Protein AF-A0A954Z2P0-F1 (afdb_monomer)

Solvent-accessible surface area (backbone atoms only — not comparable to full-atom values): 11355 Å² total; per-residue (Å²): 110,72,70,64,52,53,52,51,49,53,55,48,35,52,51,52,50,50,36,52,77,69,54,76,41,63,56,55,51,74,56,54,70,55,46,12,61,76,69,75,45,56,48,67,62,44,49,50,35,53,50,54,38,29,76,70,57,51,28,47,78,42,89,98,76,46,41,28,40,50,85,52,72,78,70,90,77,73,79,54,96,75,66,74,64,48,36,30,36,30,36,35,45,82,96,36,76,67,43,56,50,49,52,51,52,54,45,51,56,32,47,78,72,55,30,45,70,46,80,28,57,47,92,42,76,86,48,61,44,45,47,80,30,54,48,76,82,58,53,78,64,38,64,31,38,38,34,46,26,51,45,90,88,31,74,53,30,52,59,37,68,66,32,53,52,52,29,58,76,68,67,34,50,53,36,26,30,56,7,43,49,78,86,53,99,62,51,60,50,52,76,66,61,67,65,52,51,65,76,75,110

Foldseek 3Di:
DVVVVVVLLVVLLVVVVVCLVVCVDAFFDDDLVVSCVVSVHDSVSSVVSLVVCVVVQQWDQDVPPHIGGHPNDPPPDPPPVDPPAAEAEEAAAPDDPVRVVVVVVVQVVSVVVSHGYHYFYAPDLQDAREPVSQDPVSVVRHQAYEYEASDQQDQEHHHDPHNVVSCVVVVHAYEYEQYDYDPDPHHYDHDPSVVVVVVVD

Radius of gyration: 20.34 Å; Cα contacts (8 Å, |Δi|>4): 284; chains: 1; bounding box: 43×58×43 Å

Secondary structure (DSSP, 8-state):
-HHHHHHHHHHHHHHHHHHHHTT-S-SBPPPHHHHHHHHT--HHHHHHHHHHHHHTTSEEEETTTEEEETT----S----TT-PPPEEEEEE-TT-HHHHHHHHHHHHHHHHTT-EEEEEE-S-TTSPB-GGGS-HHHHTTEEEEEEE-SSTT-SB--B-HHHHHHHHHHT--EEEESSB-SSS--EEE---HHHHHHTT-

Sequence (201 aa):
GILKELYKFQRLRERIRRSILAGEFGERLPGERALARRYHANAKTVNKALCDLAAEGLLVRHIGRGTFVAGARRDEGETSPGAKSQQFACITQSGSAAHERFDAELNAGARENGDQLAFHDRSSRQGVASLNDWPADARSDTQGLFITAPRALSETNEMDDELVLHACRRQTPIVSVGACATSAKLNAVAPDFVDGGFRLA

Mean predicted aligned error: 14.81 Å

Nearest PDB structures (foldseek):
  6az6-assembly1_A  TM=8.948E-01  e=1.196E-03  Streptococcus agalactiae
  3edp-assembly1_B  TM=8.989E-01  e=1.356E-03  Listeria innocua
  7wjg-assembly1_A-2  TM=8.655E-01  e=1.743E-03  Streptococcus mutans UA159
  4zs8-assembly1_A  TM=6.626E-01  e=4.375E-04  Streptomyces coelicolor A3(2)
  2huu-assembly1_B  TM=6.623E-01  e=1.149E-02  Aedes aegypti

Structure (mmCIF, N/CA/C/O backbone):
data_AF-A0A954Z2P0-F1
#
_entry.id   AF-A0A954Z2P0-F1
#
loop_
_atom_site.group_PDB
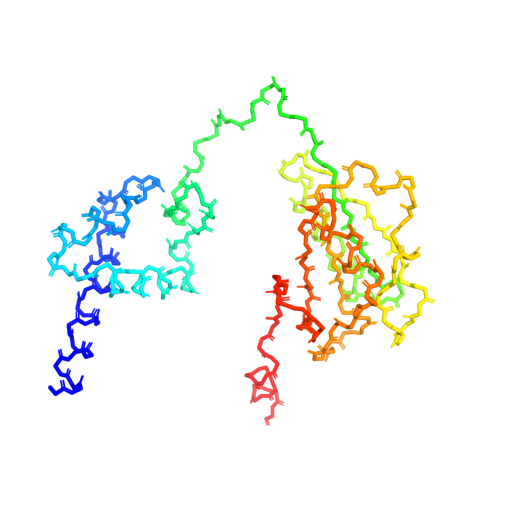_atom_site.id
_atom_site.type_symbol
_atom_site.label_atom_id
_atom_site.label_alt_id
_atom_site.label_comp_id
_atom_site.label_asym_id
_atom_site.label_entity_id
_atom_site.label_seq_id
_atom_site.pdbx_PDB_ins_code
_atom_site.Cartn_x
_atom_site.Cartn_y
_atom_site.Cartn_z
_atom_site.occupancy
_atom_site.B_iso_or_equiv
_atom_site.auth_seq_id
_atom_site.auth_comp_id
_atom_site.auth_asym_id
_atom_site.auth_atom_id
_atom_site.pdbx_PDB_model_num
ATOM 1 N N . GLY A 1 1 ? 4.511 -36.874 -0.536 1.00 49.00 1 GLY A N 1
ATOM 2 C CA . GLY A 1 1 ? 5.210 -36.443 -1.760 1.00 49.00 1 GLY A CA 1
ATOM 3 C C . GLY A 1 1 ? 4.749 -35.055 -2.148 1.00 49.00 1 GLY A C 1
ATOM 4 O O . GLY A 1 1 ? 3.552 -34.798 -2.074 1.00 49.00 1 GLY A O 1
ATOM 5 N N . ILE A 1 2 ? 5.684 -34.189 -2.539 1.00 46.06 2 ILE A N 1
ATOM 6 C CA . ILE A 1 2 ? 5.482 -32.757 -2.835 1.00 46.06 2 ILE A CA 1
ATOM 7 C C . ILE A 1 2 ? 4.325 -32.524 -3.829 1.00 46.06 2 ILE A C 1
ATOM 9 O O . ILE A 1 2 ? 3.463 -31.687 -3.579 1.00 46.06 2 ILE A O 1
ATOM 13 N N . LEU A 1 3 ? 4.208 -33.358 -4.869 1.00 41.12 3 LEU A N 1
ATOM 14 C CA . LEU A 1 3 ? 3.115 -33.309 -5.856 1.00 41.12 3 LEU A CA 1
ATOM 15 C C . LEU A 1 3 ? 1.714 -33.484 -5.241 1.00 41.12 3 LEU A C 1
ATOM 17 O O . LEU A 1 3 ? 0.764 -32.812 -5.638 1.00 41.12 3 LEU A O 1
ATOM 21 N N . LYS A 1 4 ? 1.578 -34.350 -4.228 1.00 49.03 4 LYS A N 1
ATOM 22 C CA . LYS A 1 4 ? 0.297 -34.611 -3.550 1.00 49.03 4 LYS A CA 1
ATOM 23 C C . LYS A 1 4 ? -0.138 -33.422 -2.688 1.00 49.03 4 LYS A C 1
ATOM 25 O O . LYS A 1 4 ? -1.332 -33.176 -2.556 1.00 49.03 4 LYS A O 1
ATOM 30 N N . GLU A 1 5 ? 0.815 -32.687 -2.117 1.00 57.59 5 GLU A N 1
ATOM 31 C CA . GLU A 1 5 ? 0.541 -31.486 -1.317 1.00 57.59 5 GLU A CA 1
ATOM 32 C C . GLU A 1 5 ? 0.238 -30.262 -2.196 1.00 57.59 5 GLU A C 1
ATOM 34 O O . GLU A 1 5 ? -0.720 -29.542 -1.909 1.00 57.59 5 GLU A O 1
ATOM 39 N N . LEU A 1 6 ? 0.942 -30.084 -3.322 1.00 60.69 6 LEU A N 1
ATOM 40 C CA . LEU A 1 6 ? 0.591 -29.067 -4.325 1.00 60.69 6 LEU A CA 1
ATOM 41 C C . LEU A 1 6 ? -0.826 -29.275 -4.877 1.00 60.69 6 LEU A C 1
ATOM 43 O O . LEU A 1 6 ? -1.600 -28.321 -4.952 1.00 60.69 6 LEU A O 1
ATOM 47 N N . TYR A 1 7 ? -1.202 -30.519 -5.189 1.00 70.88 7 TYR A N 1
ATOM 48 C CA . TYR A 1 7 ? -2.537 -30.829 -5.707 1.00 70.88 7 TYR A CA 1
ATOM 49 C C . TYR A 1 7 ? -3.654 -30.501 -4.702 1.00 70.88 7 TYR A C 1
ATOM 51 O O . TYR A 1 7 ? -4.685 -29.937 -5.069 1.00 70.88 7 TYR A O 1
ATOM 59 N N . LYS A 1 8 ? -3.451 -30.800 -3.410 1.00 73.88 8 LYS A N 1
ATOM 60 C CA . LYS A 1 8 ? -4.422 -30.470 -2.351 1.00 73.88 8 LYS A CA 1
ATOM 61 C C . LYS A 1 8 ? -4.573 -28.967 -2.149 1.00 73.88 8 LYS A C 1
ATOM 63 O O . LYS A 1 8 ? -5.696 -28.496 -1.985 1.00 73.88 8 LYS A O 1
ATOM 68 N N . PHE A 1 9 ? -3.462 -28.232 -2.160 1.00 79.50 9 PHE A N 1
ATOM 69 C CA . PHE A 1 9 ? -3.471 -26.778 -2.042 1.00 79.50 9 PHE A CA 1
ATOM 70 C C . PHE A 1 9 ? -4.238 -26.130 -3.197 1.00 79.50 9 PHE A C 1
ATOM 72 O O . PHE A 1 9 ? -5.178 -25.377 -2.949 1.00 79.50 9 PHE A O 1
ATOM 79 N N . GLN A 1 10 ? -3.898 -26.479 -4.441 1.00 78.75 10 GLN A N 1
ATOM 80 C CA . GLN A 1 10 ? -4.557 -25.910 -5.618 1.00 78.75 10 GLN A CA 1
ATOM 81 C C . GLN A 1 10 ? -6.053 -26.2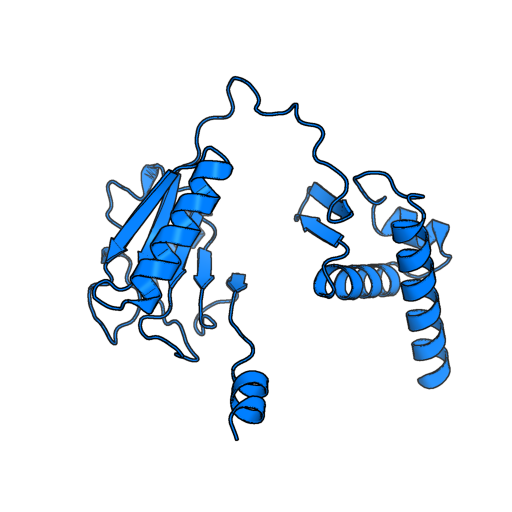29 -5.631 1.00 78.75 10 GLN A C 1
ATOM 83 O O . GLN A 1 10 ? -6.889 -25.356 -5.851 1.00 78.75 10 GLN A O 1
ATOM 88 N N . ARG A 1 11 ? -6.420 -27.467 -5.278 1.00 81.69 11 ARG A N 1
ATOM 89 C CA . ARG A 1 11 ? -7.825 -27.874 -5.185 1.00 81.69 11 ARG A CA 1
ATOM 90 C C . ARG A 1 11 ? -8.582 -27.139 -4.075 1.00 81.69 11 ARG A C 1
ATOM 92 O O . ARG A 1 11 ? -9.763 -26.850 -4.249 1.00 81.69 11 ARG A O 1
ATOM 99 N N . LEU A 1 12 ? -7.942 -26.842 -2.942 1.00 91.31 12 LEU A N 1
ATOM 100 C CA . LEU A 1 12 ? -8.536 -26.026 -1.879 1.00 91.31 12 LEU A CA 1
ATOM 101 C C . LEU A 1 12 ? -8.760 -24.589 -2.350 1.00 91.31 12 LEU A C 1
ATOM 103 O O . LEU A 1 12 ? -9.869 -24.076 -2.220 1.00 91.31 12 LEU A O 1
ATOM 107 N N . ARG A 1 13 ? -7.718 -23.961 -2.901 1.00 92.69 13 ARG A N 1
ATOM 108 C CA . ARG A 1 13 ? -7.762 -22.582 -3.388 1.00 92.69 13 ARG A CA 1
ATOM 109 C C . ARG A 1 13 ? -8.867 -22.401 -4.426 1.00 92.69 13 ARG A C 1
ATOM 111 O O . ARG A 1 13 ? -9.679 -21.493 -4.289 1.00 92.69 13 ARG A O 1
ATOM 118 N N . GLU A 1 14 ? -8.977 -23.328 -5.373 1.00 89.25 14 GLU A N 1
ATOM 119 C CA . GLU A 1 14 ? -10.006 -23.283 -6.413 1.00 89.25 14 GLU A CA 1
ATOM 120 C C . GLU A 1 14 ? -11.428 -23.500 -5.871 1.00 89.25 14 GLU A C 1
ATOM 122 O O . GLU A 1 14 ? -12.399 -22.939 -6.373 1.00 89.25 14 GLU A O 1
ATOM 127 N N . ARG A 1 15 ? -11.589 -24.299 -4.809 1.00 93.25 15 ARG A N 1
ATOM 128 C CA . ARG A 1 15 ? -12.890 -24.436 -4.133 1.00 93.25 15 ARG A CA 1
ATOM 129 C C . ARG A 1 15 ? -13.300 -23.138 -3.444 1.00 93.25 15 ARG A C 1
ATOM 131 O O . ARG A 1 15 ? -14.460 -22.752 -3.556 1.00 93.25 15 ARG A O 1
ATOM 138 N N . ILE A 1 16 ? -12.367 -22.474 -2.761 1.00 93.88 16 ILE A N 1
ATOM 139 C CA . ILE A 1 16 ? -12.618 -21.179 -2.114 1.00 93.88 16 ILE A CA 1
ATOM 140 C C . ILE A 1 16 ? -12.944 -20.124 -3.178 1.00 93.88 16 ILE A C 1
ATOM 142 O O . ILE A 1 16 ? -13.957 -19.445 -3.047 1.00 93.88 16 ILE A O 1
ATOM 146 N N . ARG A 1 17 ? -12.161 -20.055 -4.264 1.00 92.69 17 ARG A N 1
ATOM 147 C CA . ARG A 1 17 ? -12.402 -19.159 -5.407 1.00 92.69 17 ARG A CA 1
ATOM 148 C C . ARG A 1 17 ? -13.814 -19.319 -5.965 1.00 92.69 17 ARG A C 1
ATOM 150 O O . ARG A 1 17 ? -14.544 -18.341 -6.052 1.00 92.69 17 ARG A O 1
ATOM 157 N N . ARG A 1 18 ? -14.229 -20.551 -6.279 1.00 91.06 18 ARG A N 1
ATOM 158 C CA . ARG A 1 18 ? -15.587 -20.821 -6.779 1.00 91.06 18 ARG A CA 1
ATOM 159 C C . ARG A 1 18 ? -16.678 -20.423 -5.794 1.00 91.06 18 ARG A C 1
ATOM 161 O O . ARG A 1 18 ? -17.680 -19.875 -6.223 1.00 91.06 18 ARG A O 1
ATOM 168 N N . SER A 1 19 ? -16.470 -20.648 -4.496 1.00 91.50 19 SER A N 1
ATOM 169 C CA . SER A 1 19 ? -17.442 -20.250 -3.466 1.00 91.50 19 SER A CA 1
ATOM 170 C C . SER A 1 19 ? -17.583 -18.720 -3.387 1.00 91.50 19 SER A C 1
ATOM 172 O O . SER A 1 19 ? -18.689 -18.217 -3.228 1.00 91.50 19 SER A O 1
ATOM 174 N N . ILE A 1 20 ? -16.479 -17.975 -3.549 1.00 91.50 20 ILE A N 1
ATOM 175 C CA . ILE A 1 20 ? -16.490 -16.504 -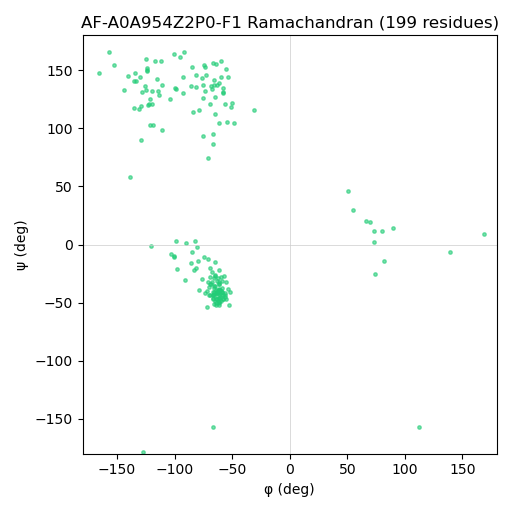3.639 1.00 91.50 20 ILE A CA 1
ATOM 176 C C . ILE A 1 20 ? -17.258 -16.051 -4.885 1.00 91.50 20 ILE A C 1
ATOM 178 O O . ILE A 1 20 ? -18.182 -15.254 -4.773 1.00 91.50 20 ILE A O 1
ATOM 182 N N . LEU A 1 21 ? -16.916 -16.590 -6.059 1.00 86.12 21 LEU A N 1
ATOM 183 C CA . LEU A 1 21 ? -17.541 -16.206 -7.332 1.00 86.12 21 LEU A CA 1
ATOM 184 C C . LEU A 1 21 ? -19.027 -16.585 -7.414 1.00 86.12 21 LEU A C 1
ATOM 186 O O . LEU A 1 21 ? -19.791 -15.912 -8.095 1.00 86.12 21 LEU A O 1
ATOM 190 N N . ALA A 1 22 ? -19.438 -17.644 -6.718 1.00 87.38 22 ALA A N 1
ATOM 191 C CA . ALA A 1 22 ? -20.834 -18.055 -6.606 1.00 87.38 22 ALA A CA 1
ATOM 192 C C . ALA A 1 22 ? -21.632 -17.242 -5.566 1.00 87.38 22 ALA A C 1
ATOM 194 O O . ALA A 1 22 ? -22.818 -17.502 -5.385 1.00 87.38 22 ALA A O 1
ATOM 195 N N . GLY A 1 23 ? -21.002 -16.295 -4.858 1.00 87.81 23 GLY A N 1
ATOM 196 C CA . GLY A 1 23 ? -21.658 -15.500 -3.817 1.00 87.81 23 GLY A CA 1
ATOM 197 C C . GLY A 1 23 ? -22.019 -16.294 -2.557 1.00 87.81 23 GLY A C 1
ATOM 198 O O . GLY A 1 23 ? -22.857 -15.861 -1.774 1.00 87.81 23 GLY A O 1
ATOM 199 N N . GLU A 1 24 ? -21.404 -17.463 -2.328 1.00 89.38 24 GLU A N 1
ATOM 200 C CA . GLU A 1 24 ? -21.656 -18.269 -1.119 1.00 89.38 24 GLU A CA 1
ATOM 201 C C . GLU A 1 24 ? -21.110 -17.611 0.153 1.00 89.38 24 GLU A C 1
ATOM 203 O O . GLU A 1 24 ? -21.477 -17.977 1.275 1.00 89.38 24 GLU A O 1
ATOM 208 N N . PHE A 1 25 ? -20.170 -16.687 -0.017 1.00 86.00 25 PHE A N 1
ATOM 209 C CA . PHE A 1 25 ? -19.749 -15.774 1.025 1.00 86.00 25 PHE A CA 1
ATOM 210 C C . PHE A 1 25 ? -20.465 -14.447 0.792 1.00 86.00 25 PHE A C 1
ATOM 212 O O . PHE A 1 25 ? -20.492 -13.958 -0.335 1.00 86.00 25 PHE A O 1
ATOM 219 N N . GLY A 1 26 ? -21.018 -13.863 1.858 1.00 84.31 26 GLY A N 1
ATOM 220 C CA . GLY A 1 26 ? -21.415 -12.456 1.829 1.00 84.31 26 GLY A CA 1
ATOM 221 C C . GLY A 1 26 ? -20.185 -11.549 1.718 1.00 84.31 26 GLY A C 1
ATOM 222 O O . GLY A 1 26 ? -19.098 -11.977 1.334 1.00 84.31 26 GLY A O 1
ATOM 223 N N . GLU A 1 27 ? -20.310 -10.299 2.148 1.00 85.94 27 GLU A N 1
ATOM 224 C CA . GLU A 1 27 ? -19.214 -9.322 2.057 1.00 85.94 27 GLU A CA 1
ATOM 225 C C . GLU A 1 27 ? -17.940 -9.746 2.803 1.00 85.94 27 GLU A C 1
ATOM 227 O O . GLU A 1 27 ? -16.825 -9.421 2.395 1.00 85.94 27 GLU A O 1
ATOM 232 N N . ARG A 1 28 ? -18.092 -10.501 3.896 1.00 90.50 28 ARG A N 1
ATOM 233 C CA . ARG A 1 28 ? -16.997 -10.934 4.765 1.00 90.50 28 ARG A CA 1
ATOM 234 C C . ARG A 1 28 ? -16.890 -12.453 4.817 1.00 90.50 28 ARG A C 1
ATOM 236 O O . ARG A 1 28 ? -17.858 -13.160 5.096 1.00 90.50 28 ARG A O 1
ATOM 243 N N . LEU A 1 29 ? -15.672 -12.958 4.643 1.00 93.50 29 LEU A N 1
ATOM 244 C CA . LEU A 1 29 ? -15.365 -14.372 4.809 1.00 93.50 29 LEU A CA 1
ATOM 245 C C . LEU A 1 29 ? -15.369 -14.762 6.298 1.00 93.50 29 LEU A C 1
ATOM 247 O O . LEU A 1 29 ? -14.900 -14.000 7.154 1.00 93.50 29 LEU A O 1
ATOM 251 N N . PRO A 1 30 ? -15.802 -15.995 6.623 1.00 93.81 30 PRO A N 1
ATOM 252 C CA . PRO A 1 30 ? -15.565 -16.581 7.934 1.00 93.81 30 PRO A CA 1
ATOM 253 C C . PRO A 1 30 ? -14.070 -16.598 8.279 1.00 93.81 30 PRO A C 1
ATOM 255 O O . PRO A 1 30 ? -13.214 -16.729 7.406 1.00 93.81 30 PRO A O 1
ATOM 258 N N . GLY A 1 31 ? -13.738 -16.525 9.570 1.00 89.44 31 GLY A N 1
ATOM 259 C CA . GLY A 1 31 ? -12.344 -16.588 10.016 1.00 89.44 31 GLY A CA 1
ATOM 260 C C . GLY A 1 31 ? -11.638 -17.887 9.606 1.00 89.44 31 GLY A C 1
ATOM 261 O O . GLY A 1 31 ? -12.267 -18.929 9.411 1.00 89.44 31 GLY A O 1
ATOM 262 N N . GLU A 1 32 ? -10.305 -17.856 9.545 1.00 90.12 32 GLU A N 1
ATOM 263 C CA . GLU A 1 32 ? -9.475 -18.955 9.021 1.00 90.12 32 GLU A CA 1
ATOM 264 C C . GLU A 1 32 ? -9.758 -20.308 9.679 1.00 90.12 32 GLU A C 1
ATOM 266 O O . GLU A 1 32 ? -9.806 -21.332 9.004 1.00 90.12 32 GLU A O 1
ATOM 271 N N . ARG A 1 33 ? -10.016 -20.324 10.992 1.00 89.00 33 ARG A N 1
ATOM 272 C CA . ARG A 1 33 ? -10.382 -21.545 11.728 1.00 89.00 33 ARG A CA 1
ATOM 273 C C . ARG A 1 33 ? -11.732 -22.120 11.289 1.00 89.00 33 ARG A C 1
ATOM 275 O O . ARG A 1 33 ? -11.895 -23.336 11.278 1.00 89.00 33 ARG A O 1
ATOM 282 N N . ALA A 1 34 ? -12.698 -21.273 10.942 1.00 91.62 34 ALA A N 1
ATOM 283 C CA . ALA A 1 34 ? -14.001 -21.713 10.449 1.00 91.62 34 ALA A CA 1
ATOM 284 C C . ALA A 1 34 ? -13.897 -22.241 9.012 1.00 91.62 34 ALA A C 1
ATOM 286 O O . ALA A 1 34 ? -14.433 -23.305 8.711 1.00 91.62 34 ALA A O 1
ATOM 287 N N . LEU A 1 35 ? -13.131 -21.560 8.157 1.00 94.50 35 LEU A N 1
ATOM 288 C CA . LEU A 1 35 ? -12.834 -22.025 6.801 1.00 94.50 35 LEU A CA 1
ATOM 289 C C . LEU A 1 35 ? -12.046 -23.345 6.808 1.00 94.50 35 LEU A C 1
ATOM 291 O O . LEU A 1 35 ? -12.370 -24.255 6.051 1.00 94.50 35 LEU A O 1
ATOM 295 N N . ALA A 1 36 ? -11.075 -23.495 7.712 1.00 93.50 36 ALA A N 1
ATOM 296 C CA . ALA A 1 36 ? -10.333 -24.740 7.914 1.00 93.50 36 ALA A CA 1
ATOM 297 C C . ALA A 1 36 ? -11.266 -25.921 8.218 1.00 93.50 36 ALA A C 1
ATOM 299 O O . ALA A 1 36 ? -11.132 -26.984 7.611 1.00 93.50 36 ALA A O 1
ATOM 300 N N . ARG A 1 37 ? -12.267 -25.710 9.086 1.00 94.88 37 ARG A N 1
ATOM 301 C CA . ARG A 1 37 ? -13.312 -26.709 9.352 1.00 94.88 37 ARG A CA 1
ATOM 302 C C . ARG A 1 37 ? -14.178 -26.977 8.119 1.00 94.88 37 ARG A C 1
ATOM 304 O O . ARG A 1 37 ? -14.336 -28.138 7.761 1.00 94.88 37 ARG A O 1
ATOM 311 N N . ARG A 1 38 ? -14.681 -25.933 7.443 1.00 93.19 38 ARG A N 1
ATOM 312 C CA . ARG A 1 38 ? -15.562 -26.057 6.259 1.00 93.19 38 ARG A CA 1
ATOM 313 C C . ARG A 1 38 ? -14.910 -26.830 5.114 1.00 93.19 38 ARG A C 1
ATOM 315 O O . ARG A 1 38 ? -15.567 -27.623 4.449 1.00 93.19 38 ARG A O 1
ATOM 322 N N . TYR A 1 39 ? -13.625 -26.597 4.864 1.00 90.25 39 TYR A N 1
ATOM 323 C CA . TYR A 1 39 ? -12.921 -27.211 3.740 1.00 90.25 39 TYR A CA 1
ATOM 324 C C . TYR A 1 39 ? -12.087 -28.440 4.120 1.00 90.25 39 TYR A C 1
ATOM 326 O O . TYR A 1 39 ? -11.434 -29.004 3.240 1.00 90.25 39 TYR A O 1
ATOM 334 N N . HIS A 1 40 ? -12.132 -28.870 5.387 1.00 90.94 40 HIS A N 1
ATOM 335 C CA . HIS A 1 40 ? -11.325 -29.967 5.934 1.00 90.94 40 HIS A CA 1
ATOM 336 C C . HIS A 1 40 ? -9.830 -29.812 5.610 1.00 90.94 40 HIS A C 1
ATOM 338 O O . HIS A 1 40 ? -9.161 -30.742 5.159 1.00 90.94 40 HIS A O 1
ATOM 344 N N . ALA A 1 41 ? -9.314 -28.602 5.816 1.00 89.94 41 ALA A N 1
ATOM 345 C CA . ALA A 1 41 ? -7.929 -28.236 5.553 1.00 89.94 41 ALA A CA 1
ATOM 346 C C . ALA A 1 41 ? -7.284 -27.656 6.814 1.00 89.94 41 ALA A C 1
ATOM 348 O O . ALA A 1 41 ? -7.968 -27.185 7.720 1.00 89.94 41 ALA A O 1
ATOM 349 N N . ASN A 1 42 ? -5.953 -27.660 6.880 1.00 88.38 42 ASN A N 1
ATOM 350 C CA . ASN A 1 42 ? -5.271 -26.979 7.975 1.00 88.38 42 ASN A CA 1
ATOM 351 C C . ASN A 1 42 ? -5.343 -25.447 7.783 1.00 88.38 42 ASN A C 1
ATOM 353 O O . ASN A 1 42 ? -5.417 -24.943 6.658 1.00 88.38 42 ASN A O 1
ATOM 357 N N . ALA A 1 43 ? -5.297 -24.704 8.891 1.00 87.25 43 ALA A N 1
ATOM 358 C CA . ALA A 1 43 ? -5.421 -23.246 8.871 1.00 87.25 43 ALA A CA 1
ATOM 359 C C . ALA A 1 43 ? -4.309 -22.553 8.062 1.00 87.25 43 ALA A C 1
ATOM 361 O O . ALA A 1 43 ? -4.581 -21.549 7.416 1.00 87.25 43 ALA A O 1
ATOM 362 N N . LYS A 1 44 ? -3.086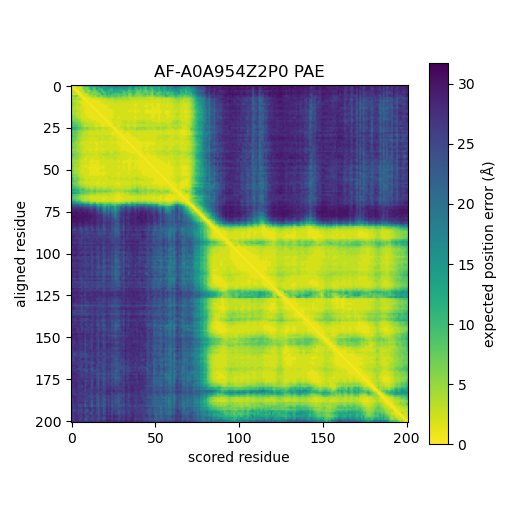 -23.106 8.021 1.00 86.56 44 LYS A N 1
ATOM 363 C CA . LYS A 1 44 ? -1.980 -22.549 7.220 1.00 86.56 44 LYS A CA 1
ATOM 364 C C . LYS A 1 44 ? -2.252 -22.642 5.716 1.00 86.56 44 LYS A C 1
ATOM 366 O O . LYS A 1 44 ? -1.975 -21.699 4.986 1.00 86.56 44 LYS A O 1
ATOM 371 N N . THR A 1 45 ? -2.810 -23.752 5.241 1.00 84.88 45 THR A N 1
ATOM 372 C CA . THR A 1 45 ? -3.153 -23.957 3.828 1.00 84.88 45 THR A CA 1
ATOM 373 C C . THR A 1 45 ? -4.329 -23.071 3.423 1.00 84.88 45 THR A C 1
ATOM 375 O O . THR A 1 45 ? -4.316 -22.524 2.323 1.00 84.88 45 THR A O 1
ATOM 378 N N . VAL A 1 46 ? -5.300 -22.866 4.321 1.00 93.06 46 VAL A N 1
ATOM 379 C CA . VAL A 1 46 ? -6.372 -21.876 4.126 1.00 93.06 46 VAL A CA 1
ATOM 380 C C . VAL A 1 46 ? -5.799 -20.464 4.068 1.00 93.06 46 VAL A C 1
ATOM 382 O O . VAL A 1 46 ? -6.075 -19.750 3.114 1.00 93.06 46 VAL A O 1
ATOM 385 N N . ASN A 1 47 ? -4.967 -20.072 5.036 1.00 91.88 47 ASN A N 1
ATOM 386 C CA . ASN A 1 47 ? -4.327 -18.759 5.059 1.00 91.88 47 ASN A CA 1
ATOM 387 C C . ASN A 1 47 ? -3.548 -18.496 3.763 1.00 91.88 47 ASN A C 1
ATOM 389 O O . ASN A 1 47 ? -3.761 -17.457 3.146 1.00 91.88 47 ASN A O 1
ATOM 393 N N . LYS A 1 48 ? -2.748 -19.469 3.302 1.00 87.75 48 LYS A N 1
ATOM 394 C CA . LYS A 1 48 ? -2.027 -19.386 2.028 1.00 87.75 48 LYS A CA 1
ATOM 395 C C . LYS A 1 48 ? -2.975 -19.180 0.845 1.00 87.75 48 LYS A C 1
ATOM 397 O O . LYS A 1 48 ? -2.746 -18.291 0.040 1.00 87.75 48 LYS A O 1
ATOM 402 N N . ALA A 1 49 ? -4.061 -19.951 0.760 1.00 90.88 49 ALA A N 1
ATOM 403 C CA . ALA A 1 49 ? -5.043 -19.796 -0.313 1.00 90.88 49 ALA A CA 1
ATOM 404 C C . ALA A 1 49 ? -5.722 -18.416 -0.285 1.00 90.88 49 ALA A C 1
ATOM 406 O O . ALA A 1 49 ? -5.941 -17.820 -1.332 1.00 90.88 49 ALA A O 1
ATOM 407 N N . LEU A 1 50 ? -6.026 -17.892 0.905 1.00 94.50 50 LEU 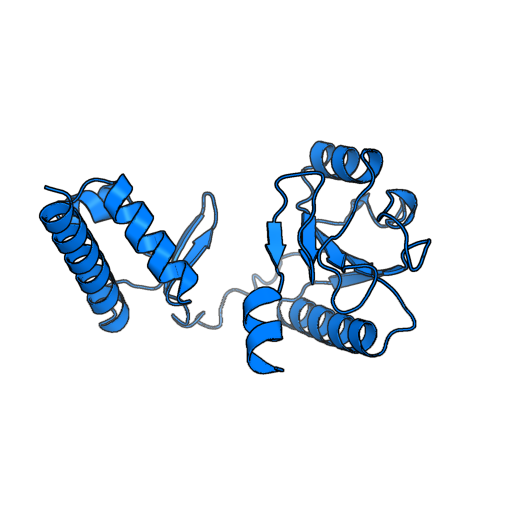A N 1
ATOM 408 C CA . LEU A 1 50 ? -6.587 -16.551 1.068 1.00 94.50 50 LEU A CA 1
ATOM 409 C C . LEU A 1 50 ? -5.580 -15.448 0.709 1.00 94.50 50 LEU A C 1
ATOM 411 O O . LEU A 1 50 ? -5.993 -14.408 0.214 1.00 94.50 50 LEU A O 1
ATOM 415 N N . CYS A 1 51 ? -4.283 -15.642 0.967 1.00 89.19 51 CYS A N 1
ATOM 416 C CA . CYS A 1 51 ? -3.235 -14.715 0.530 1.00 89.19 51 CYS A CA 1
ATOM 417 C C . CYS A 1 51 ? -3.103 -14.698 -0.997 1.00 89.19 51 CYS A C 1
ATOM 419 O O . CYS A 1 51 ? -3.106 -13.617 -1.573 1.00 89.19 51 CYS A O 1
ATOM 421 N N . ASP A 1 52 ? -3.075 -15.865 -1.648 1.00 89.81 52 ASP A N 1
ATOM 422 C CA . ASP A 1 52 ? -3.053 -15.960 -3.114 1.00 89.81 52 ASP A CA 1
ATOM 423 C C . ASP A 1 52 ? -4.273 -15.267 -3.740 1.00 89.81 52 ASP A C 1
ATOM 425 O O . ASP A 1 52 ? -4.139 -14.479 -4.667 1.00 89.81 52 ASP A O 1
ATOM 429 N N . LEU A 1 53 ? -5.475 -15.522 -3.214 1.00 89.56 53 LEU A N 1
ATOM 430 C CA . LEU A 1 53 ? -6.706 -14.913 -3.733 1.00 89.56 53 LEU A CA 1
ATOM 431 C C . LEU A 1 53 ? -6.786 -13.403 -3.455 1.00 89.56 53 LEU A C 1
ATOM 433 O O . LEU A 1 53 ? -7.410 -12.678 -4.225 1.00 89.56 53 LEU A O 1
ATOM 437 N N . ALA A 1 54 ? -6.154 -12.918 -2.383 1.00 90.00 54 ALA A N 1
ATOM 438 C CA . ALA A 1 54 ? -6.018 -11.485 -2.130 1.00 90.00 54 ALA A CA 1
ATOM 439 C C . ALA A 1 54 ? -5.023 -10.827 -3.096 1.00 90.00 54 ALA A C 1
ATOM 441 O O . ALA A 1 54 ? -5.299 -9.746 -3.604 1.00 90.00 54 ALA A O 1
ATOM 442 N N . ALA A 1 55 ? -3.907 -11.496 -3.403 1.00 82.06 55 ALA A N 1
ATOM 443 C CA . ALA A 1 55 ? -2.953 -11.030 -4.409 1.00 82.06 55 ALA A CA 1
ATOM 444 C C . ALA A 1 55 ? -3.580 -10.956 -5.816 1.00 82.06 55 ALA A C 1
ATOM 446 O O . ALA A 1 55 ? -3.209 -10.102 -6.611 1.00 82.06 55 ALA A O 1
ATOM 447 N N . GLU A 1 56 ? -4.574 -11.802 -6.100 1.00 82.88 56 GLU A N 1
ATOM 448 C CA . GLU A 1 56 ? -5.371 -11.766 -7.337 1.00 82.88 56 GLU A CA 1
ATOM 449 C C . GLU A 1 56 ? -6.516 -10.743 -7.316 1.00 82.88 56 GLU A C 1
ATOM 451 O O . GLU A 1 56 ? -7.309 -10.689 -8.255 1.00 82.88 56 GLU A O 1
ATOM 456 N N . GLY A 1 57 ? -6.647 -9.960 -6.243 1.00 86.81 57 GLY A N 1
ATOM 457 C CA . GLY A 1 57 ? -7.667 -8.922 -6.127 1.00 86.81 57 GLY A CA 1
ATOM 458 C C . GLY A 1 57 ? -9.088 -9.439 -5.896 1.00 86.81 57 GLY A C 1
ATOM 459 O O . GLY A 1 57 ? -10.023 -8.654 -5.969 1.00 86.81 57 GLY A O 1
ATOM 460 N N . LEU A 1 58 ? -9.284 -10.729 -5.590 1.00 88.62 58 LEU A N 1
ATOM 461 C CA . LEU A 1 58 ? -10.603 -11.282 -5.236 1.00 88.62 58 LEU A CA 1
ATOM 462 C C . LEU A 1 58 ? -10.979 -11.028 -3.775 1.00 88.62 58 LEU A C 1
ATOM 464 O O . LEU A 1 58 ? -12.152 -11.126 -3.411 1.00 88.62 58 LEU A O 1
ATOM 468 N N . LEU A 1 59 ? -9.989 -10.753 -2.925 1.00 93.81 59 LEU A N 1
ATOM 469 C CA . LEU A 1 59 ? -10.171 -10.548 -1.494 1.00 93.81 59 LEU A CA 1
ATOM 470 C C . LEU A 1 59 ? -9.398 -9.325 -1.001 1.00 93.81 59 LEU A C 1
ATOM 472 O O . LEU A 1 59 ? -8.279 -9.073 -1.434 1.00 93.81 59 LEU A O 1
ATOM 476 N N . VAL A 1 60 ? -9.947 -8.647 0.005 1.00 90.12 60 VAL A N 1
ATOM 477 C CA . VAL A 1 60 ? -9.266 -7.589 0.764 1.00 90.12 60 VAL A CA 1
ATOM 478 C C . VAL A 1 60 ? -9.066 -8.057 2.203 1.00 90.12 60 VAL A C 1
ATOM 480 O O . VAL A 1 60 ? -9.984 -8.582 2.836 1.00 90.12 60 VAL A O 1
ATOM 483 N N . ARG A 1 61 ? -7.851 -7.906 2.742 1.00 88.31 61 ARG A N 1
ATOM 484 C CA . ARG A 1 61 ? -7.505 -8.350 4.102 1.00 88.31 61 ARG A CA 1
ATOM 485 C C . ARG A 1 61 ? -7.192 -7.155 4.994 1.00 88.31 61 ARG A C 1
ATOM 487 O O . ARG A 1 61 ? -6.318 -6.360 4.679 1.00 88.31 61 ARG A O 1
ATOM 494 N N . HIS A 1 62 ? -7.842 -7.095 6.151 1.00 83.62 62 HIS A N 1
ATOM 495 C CA . HIS A 1 62 ? -7.589 -6.092 7.181 1.00 83.62 62 HIS A CA 1
ATOM 496 C C . HIS A 1 62 ? -7.195 -6.781 8.488 1.00 83.62 62 HIS A C 1
ATOM 498 O O . HIS A 1 62 ? -7.929 -7.628 9.011 1.00 83.62 62 HIS A O 1
ATOM 504 N N . ILE A 1 63 ? -6.039 -6.410 9.036 1.00 73.69 63 ILE A N 1
ATOM 505 C CA . ILE A 1 63 ? -5.560 -6.934 10.320 1.00 73.69 63 ILE A CA 1
ATOM 506 C C . ILE A 1 63 ? -6.604 -6.620 11.403 1.00 73.69 63 ILE A C 1
ATOM 508 O O . ILE A 1 63 ? -7.133 -5.514 11.469 1.00 73.69 63 ILE A O 1
ATOM 512 N N . GLY A 1 64 ? -6.976 -7.625 12.199 1.00 74.88 64 GLY A N 1
ATOM 513 C CA . GLY A 1 64 ? -7.997 -7.510 13.252 1.00 74.88 64 GLY A CA 1
ATOM 514 C C . GLY A 1 64 ? -9.452 -7.434 12.763 1.00 74.88 64 GLY A C 1
ATOM 515 O O . GLY A 1 64 ? -10.350 -7.864 13.483 1.00 74.88 64 GLY A O 1
ATOM 516 N N . ARG A 1 65 ? -9.707 -6.971 11.531 1.00 77.50 65 ARG A N 1
ATOM 517 C CA . ARG A 1 65 ? -11.069 -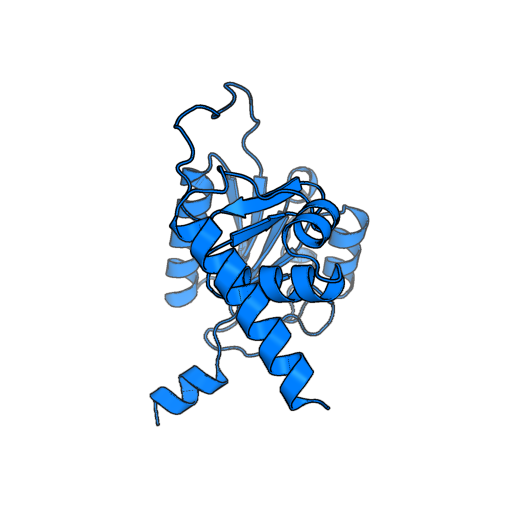6.808 10.981 1.00 77.50 65 ARG A CA 1
ATOM 518 C C . ARG A 1 65 ? -11.529 -7.963 10.092 1.00 77.50 65 ARG A C 1
ATOM 520 O O . ARG A 1 65 ? -12.730 -8.170 9.967 1.00 77.50 65 ARG A O 1
ATOM 527 N N . GLY A 1 66 ? -10.617 -8.757 9.531 1.00 87.50 66 GLY A N 1
ATOM 528 C CA . GLY A 1 66 ? -10.941 -9.977 8.780 1.00 87.50 66 GLY A CA 1
ATOM 529 C C . GLY A 1 66 ? -10.639 -9.899 7.282 1.00 87.50 66 GLY A C 1
ATOM 530 O O . GLY A 1 66 ? -9.773 -9.143 6.846 1.00 87.50 66 GLY A O 1
ATOM 531 N N . THR A 1 67 ? -11.318 -10.740 6.503 1.00 91.00 67 THR A N 1
ATOM 532 C CA . THR A 1 67 ? -11.118 -10.891 5.054 1.00 91.00 67 THR A CA 1
ATOM 533 C C . THR A 1 67 ? -12.445 -10.685 4.337 1.00 91.00 67 THR A C 1
ATOM 535 O O . THR A 1 67 ? -13.447 -11.260 4.755 1.00 91.00 67 THR A O 1
ATOM 538 N N . PHE A 1 68 ? -12.447 -9.878 3.283 1.00 92.25 68 PHE A N 1
ATOM 539 C CA . PHE A 1 68 ? -13.639 -9.393 2.587 1.00 92.25 68 PHE A CA 1
ATOM 540 C C . PHE A 1 68 ? -13.577 -9.743 1.102 1.00 92.25 68 PHE A C 1
ATOM 542 O O . PHE A 1 68 ? -12.479 -9.821 0.555 1.00 92.25 68 PHE A O 1
ATOM 549 N N . VAL A 1 69 ? -14.729 -9.964 0.465 1.00 92.38 69 VAL A N 1
ATOM 550 C CA . VAL A 1 69 ? -14.829 -10.188 -0.987 1.00 92.38 69 VAL A CA 1
ATOM 551 C C . VAL A 1 69 ? 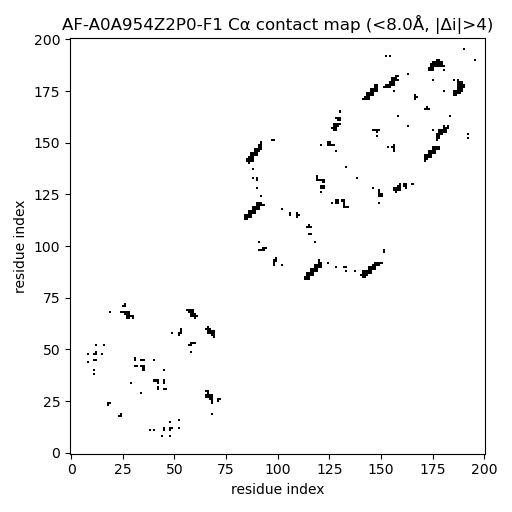-14.662 -8.854 -1.710 1.00 92.38 69 VAL A C 1
ATOM 553 O O . VAL A 1 69 ? -15.365 -7.891 -1.413 1.00 92.38 69 VAL A O 1
ATOM 556 N N . ALA A 1 70 ? -13.722 -8.783 -2.650 1.00 85.25 70 ALA A N 1
ATOM 557 C CA . ALA A 1 70 ? -13.512 -7.579 -3.442 1.00 85.25 70 ALA A CA 1
ATOM 558 C C . ALA A 1 70 ? -14.716 -7.324 -4.360 1.00 85.25 70 ALA A C 1
ATOM 560 O O . ALA A 1 70 ? -15.215 -8.242 -5.008 1.00 85.25 70 ALA A O 1
ATOM 561 N N . GLY A 1 71 ? -15.199 -6.082 -4.401 1.00 71.56 71 GLY A N 1
ATOM 562 C CA . GLY A 1 71 ? -16.343 -5.706 -5.235 1.00 71.56 71 GLY A CA 1
ATOM 563 C C . GLY A 1 71 ? -17.705 -6.196 -4.733 1.00 71.56 71 GLY A C 1
ATOM 564 O O . GLY A 1 71 ? -18.708 -5.899 -5.379 1.00 71.56 71 GLY A O 1
ATOM 565 N N . ALA A 1 72 ? -17.782 -6.884 -3.583 1.00 59.69 72 ALA A N 1
ATOM 566 C CA . ALA A 1 72 ? -19.042 -6.982 -2.857 1.00 59.69 72 ALA A CA 1
ATOM 567 C C . ALA A 1 72 ? -19.430 -5.549 -2.480 1.00 59.69 72 ALA A C 1
ATOM 569 O O . ALA A 1 72 ? -18.752 -4.908 -1.676 1.00 59.69 72 ALA A O 1
ATOM 570 N N . ARG A 1 73 ? -20.417 -5.031 -3.216 1.00 41.75 73 ARG A N 1
ATOM 571 C CA . ARG A 1 73 ? -21.004 -3.698 -3.114 1.00 41.75 73 ARG A CA 1
ATOM 572 C C . ARG A 1 73 ? -20.933 -3.224 -1.665 1.00 41.75 73 ARG A C 1
ATOM 574 O O . ARG A 1 73 ? -21.571 -3.815 -0.806 1.00 41.75 73 ARG A O 1
ATOM 581 N N . ARG A 1 74 ? -20.166 -2.153 -1.416 1.00 44.25 74 ARG A N 1
ATOM 582 C CA . ARG A 1 74 ? -20.529 -1.238 -0.335 1.00 44.25 74 ARG A CA 1
ATOM 583 C C . ARG A 1 74 ? -21.958 -0.852 -0.674 1.00 44.25 74 ARG A C 1
ATOM 585 O O . ARG A 1 74 ? -22.163 -0.152 -1.665 1.00 44.25 74 ARG A O 1
ATOM 592 N N . ASP A 1 75 ? -22.934 -1.387 0.048 1.00 36.66 75 ASP A N 1
ATOM 593 C CA . ASP A 1 75 ? -24.215 -0.712 0.078 1.00 36.66 75 ASP A CA 1
ATOM 594 C C . ASP A 1 75 ? -23.910 0.704 0.563 1.00 36.66 75 ASP A C 1
ATOM 596 O O . ASP A 1 75 ? -23.256 0.930 1.586 1.00 36.66 75 ASP A O 1
ATOM 600 N N . GLU A 1 76 ? -24.264 1.649 -0.292 1.00 46.59 76 GLU A N 1
ATOM 601 C CA . GLU A 1 76 ? -24.291 3.069 -0.021 1.00 46.59 76 GLU A CA 1
ATOM 602 C C . GLU A 1 76 ? -25.040 3.265 1.302 1.00 46.59 76 GLU A C 1
ATOM 604 O O . GLU A 1 76 ? -26.254 3.082 1.369 1.00 46.59 76 GLU A O 1
ATOM 609 N N . GLY A 1 77 ? -24.315 3.544 2.389 1.00 39.00 77 GLY A N 1
ATOM 610 C CA . GLY A 1 77 ? -24.967 3.607 3.694 1.00 39.00 77 GLY A CA 1
ATOM 611 C C . GLY A 1 77 ? -24.102 3.668 4.944 1.00 39.00 77 GLY A C 1
ATOM 612 O O . GLY A 1 77 ? -24.669 3.587 6.020 1.00 39.00 77 GLY A O 1
ATOM 613 N N . GLU A 1 78 ? -22.780 3.840 4.870 1.00 42.19 78 GLU A N 1
ATOM 614 C CA . GLU A 1 78 ? -22.003 4.295 6.036 1.00 42.19 78 GLU A CA 1
ATOM 615 C C . GLU A 1 78 ? -20.945 5.330 5.627 1.00 42.19 78 GLU A C 1
ATOM 617 O O . GLU A 1 78 ? -19.762 5.224 5.939 1.00 42.19 78 GLU A O 1
ATOM 622 N N . THR A 1 79 ? -21.386 6.434 5.024 1.00 41.47 79 THR A N 1
ATOM 623 C CA . THR A 1 79 ? -21.004 7.697 5.655 1.00 41.47 79 THR A CA 1
ATOM 624 C C . THR A 1 79 ? -21.737 7.702 6.988 1.00 41.47 79 THR A C 1
ATOM 626 O O . THR A 1 79 ? -22.915 8.032 7.054 1.00 41.47 79 THR A O 1
ATOM 629 N N . SER A 1 80 ? -21.078 7.272 8.071 1.00 37.94 80 SER A N 1
ATOM 630 C CA . SER A 1 80 ? -21.536 7.706 9.393 1.00 37.94 80 SER A CA 1
ATOM 631 C C . SER A 1 80 ? -21.653 9.228 9.299 1.00 37.94 80 SER A C 1
ATOM 633 O O . SER A 1 80 ? -20.625 9.866 9.039 1.00 37.94 80 SER A O 1
ATOM 635 N N . PRO A 1 81 ? -22.838 9.837 9.467 1.00 40.75 81 PRO A N 1
ATOM 636 C CA . PRO A 1 81 ? -22.939 11.278 9.611 1.00 40.75 81 PRO A CA 1
ATOM 637 C C . PRO A 1 81 ? -22.262 11.603 10.951 1.00 40.75 81 PRO A C 1
ATOM 639 O O . PRO A 1 81 ? -22.883 11.543 12.007 1.00 40.75 81 PRO A O 1
ATOM 642 N N . GLY A 1 82 ? -20.938 11.783 10.923 1.00 45.59 82 GLY A N 1
ATOM 643 C CA . GLY A 1 82 ? -20.090 11.876 12.113 1.00 45.59 82 GLY A CA 1
ATOM 644 C C . GLY A 1 82 ? -18.732 11.160 12.057 1.00 45.59 82 GLY A C 1
ATOM 645 O O . GLY A 1 82 ? -17.949 11.353 12.987 1.00 45.59 82 GLY A O 1
ATOM 646 N N . ALA A 1 83 ? -18.396 10.376 11.018 1.00 52.44 83 ALA A N 1
ATOM 647 C CA . ALA A 1 83 ? -17.007 9.935 10.843 1.00 52.44 83 ALA A CA 1
ATOM 648 C C . ALA A 1 83 ? -16.150 11.177 10.567 1.00 52.44 83 ALA A C 1
ATOM 650 O O . ALA A 1 83 ? -16.336 11.857 9.559 1.00 52.44 83 ALA A O 1
ATOM 651 N N . LYS A 1 84 ? -15.275 11.530 11.513 1.00 65.88 84 LYS A N 1
ATOM 652 C CA . LYS A 1 84 ? -14.372 12.670 11.352 1.00 65.88 84 LYS A CA 1
ATOM 653 C C . LYS A 1 84 ? -13.523 12.432 10.102 1.00 65.88 84 LYS A C 1
ATOM 655 O O . LYS A 1 84 ? -12.960 11.351 9.965 1.00 65.88 84 LYS A O 1
ATOM 660 N N . SER A 1 85 ? -13.460 13.436 9.226 1.00 81.31 85 SER A N 1
ATOM 661 C CA . SER A 1 85 ? -12.520 13.464 8.101 1.00 81.31 85 SER A CA 1
ATOM 662 C C . SER A 1 85 ? -11.123 13.169 8.639 1.00 81.31 85 SER A C 1
ATOM 664 O O . SER A 1 85 ? -10.666 13.861 9.557 1.00 81.31 85 SER A O 1
ATOM 666 N N . GLN A 1 86 ? -10.489 12.115 8.131 1.00 90.12 86 GLN A N 1
ATOM 667 C CA . GLN A 1 86 ? -9.154 11.745 8.572 1.00 90.12 86 GLN A CA 1
ATOM 668 C C . GLN A 1 86 ? -8.122 12.612 7.856 1.00 90.12 86 GLN A C 1
ATOM 670 O O . GLN A 1 86 ? -8.306 12.995 6.702 1.00 90.12 86 GLN A O 1
ATOM 675 N N . GLN A 1 87 ? -7.035 12.932 8.554 1.00 93.81 87 GLN A N 1
ATOM 676 C CA . GLN A 1 87 ? -5.921 13.694 7.998 1.00 93.81 87 GLN A CA 1
ATOM 677 C C . GLN A 1 87 ? -4.759 12.755 7.695 1.00 93.81 87 GLN A C 1
ATOM 679 O O . GLN A 1 87 ? -4.271 12.046 8.577 1.00 93.81 87 GLN A O 1
ATOM 684 N N . PHE A 1 88 ? -4.289 12.775 6.458 1.00 95.94 88 PHE A N 1
ATOM 685 C CA . PHE A 1 88 ? -3.102 12.071 5.997 1.00 95.94 88 PHE A CA 1
ATOM 686 C C . PHE A 1 88 ? -2.056 13.074 5.519 1.00 95.94 88 PHE A C 1
ATOM 688 O O . PHE A 1 88 ? -2.378 14.197 5.131 1.00 95.94 88 PHE A O 1
ATOM 695 N N . ALA A 1 89 ? -0.798 12.647 5.500 1.00 96.62 89 ALA A N 1
ATOM 696 C CA . ALA A 1 89 ? 0.294 13.421 4.926 1.00 96.62 89 ALA A CA 1
ATOM 697 C C . ALA A 1 89 ? 1.011 12.608 3.847 1.00 96.62 89 ALA A C 1
ATOM 699 O O . ALA A 1 89 ? 1.079 11.381 3.929 1.00 96.62 89 ALA A O 1
ATOM 700 N N . CYS A 1 90 ? 1.567 13.286 2.850 1.00 95.81 90 CYS A N 1
ATOM 701 C CA . CYS A 1 90 ? 2.411 12.699 1.822 1.00 95.81 90 CYS A CA 1
ATOM 702 C C . CYS A 1 90 ? 3.707 13.498 1.704 1.00 95.81 90 CYS A C 1
ATOM 704 O O . CYS A 1 90 ? 3.667 14.677 1.363 1.00 95.81 90 CYS A O 1
ATOM 706 N N . ILE A 1 91 ? 4.849 12.855 1.957 1.00 94.81 91 ILE A N 1
ATOM 707 C CA . ILE A 1 91 ? 6.156 13.402 1.582 1.00 94.81 91 ILE A CA 1
ATOM 708 C C . ILE A 1 91 ? 6.402 13.024 0.123 1.00 94.81 91 ILE A C 1
ATOM 710 O O . ILE A 1 91 ? 6.542 11.840 -0.200 1.00 94.81 91 ILE A O 1
ATOM 714 N N . THR A 1 92 ? 6.447 14.028 -0.744 1.00 93.19 92 THR A N 1
ATOM 715 C CA . THR A 1 92 ? 6.561 13.883 -2.201 1.00 93.19 92 THR A CA 1
ATOM 716 C C . THR A 1 92 ? 7.721 14.711 -2.756 1.00 93.19 92 THR A C 1
ATOM 718 O O . THR A 1 92 ? 8.470 15.348 -2.012 1.00 93.19 92 THR A O 1
ATOM 721 N N . GLN A 1 93 ? 7.901 14.682 -4.074 1.00 88.69 93 GLN A N 1
ATOM 722 C CA . GLN A 1 93 ? 8.879 15.488 -4.788 1.00 88.69 93 GLN A CA 1
ATOM 723 C C . GLN A 1 93 ? 8.199 16.373 -5.839 1.00 88.69 93 GLN A C 1
ATOM 725 O O . GLN A 1 93 ? 7.915 15.920 -6.951 1.00 88.69 93 GLN A O 1
ATOM 730 N N . SER A 1 94 ? 8.048 17.668 -5.546 1.00 82.56 94 SER A N 1
ATOM 731 C CA . SER A 1 94 ? 7.591 18.644 -6.542 1.00 82.56 94 SER A CA 1
ATOM 732 C C . SER A 1 94 ? 8.564 18.824 -7.710 1.00 82.56 94 SER A C 1
ATOM 734 O O . SER A 1 94 ? 9.784 18.630 -7.591 1.00 82.56 94 SER A O 1
ATOM 736 N N . GLY A 1 95 ? 8.009 19.258 -8.847 1.00 81.06 95 GLY A N 1
ATOM 737 C CA . GLY A 1 95 ? 8.743 19.570 -10.076 1.00 81.06 95 GLY A CA 1
ATOM 738 C C . GLY A 1 95 ? 8.919 18.385 -11.028 1.00 81.06 95 GLY A C 1
ATOM 739 O O . GLY A 1 95 ? 9.744 18.443 -11.940 1.00 81.06 95 GLY A O 1
ATOM 740 N N . SER A 1 96 ? 8.172 17.301 -10.817 1.00 82.88 96 SER A N 1
ATOM 741 C CA . SER A 1 96 ? 8.107 16.146 -11.707 1.00 82.88 96 SER A CA 1
ATOM 742 C C . SER A 1 96 ? 6.662 15.928 -12.135 1.00 82.88 96 SER A C 1
ATOM 744 O O . SER A 1 96 ? 5.818 15.621 -11.301 1.00 82.88 96 SER A O 1
ATOM 746 N N . ALA A 1 97 ? 6.389 15.976 -13.441 1.00 86.81 97 ALA A N 1
ATOM 747 C CA . ALA A 1 97 ? 5.042 15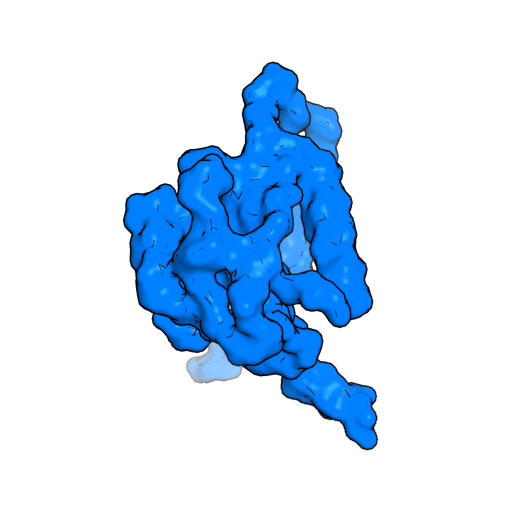.751 -13.973 1.00 86.81 97 ALA A CA 1
ATOM 748 C C . ALA A 1 97 ? 4.451 14.381 -13.580 1.00 86.81 97 ALA A C 1
ATOM 750 O O . ALA A 1 97 ? 3.235 14.223 -13.516 1.00 86.81 97 ALA A O 1
ATOM 751 N N . ALA A 1 98 ? 5.301 13.379 -13.329 1.00 85.31 98 ALA A N 1
ATOM 752 C CA . ALA A 1 98 ? 4.863 12.077 -12.834 1.00 85.31 98 ALA A CA 1
ATOM 753 C C . ALA A 1 98 ? 4.372 12.159 -11.380 1.00 85.31 98 ALA A C 1
ATOM 755 O O . ALA A 1 98 ? 3.320 11.608 -11.071 1.00 85.31 98 ALA A O 1
ATOM 756 N N . HIS A 1 99 ? 5.098 12.880 -10.521 1.00 87.75 99 HIS A N 1
ATOM 757 C CA . HIS A 1 99 ? 4.701 13.101 -9.130 1.00 87.75 99 HIS A CA 1
ATOM 758 C C . HIS A 1 99 ? 3.477 14.004 -9.044 1.00 87.75 99 HIS A C 1
ATOM 760 O O . HIS A 1 99 ? 2.531 13.648 -8.370 1.00 87.75 99 HIS A O 1
ATOM 766 N N 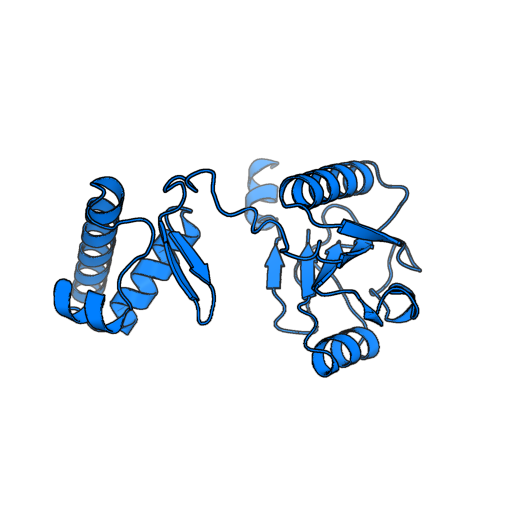. GLU A 1 100 ? 3.418 15.086 -9.822 1.00 90.00 100 GLU A N 1
ATOM 767 C CA . GLU A 1 100 ? 2.254 15.982 -9.852 1.00 90.00 100 GLU A CA 1
ATOM 768 C C . GLU A 1 100 ? 0.965 15.246 -10.248 1.00 90.00 100 GLU A C 1
ATOM 770 O O . GLU A 1 100 ? -0.089 15.458 -9.650 1.00 90.00 100 GLU A O 1
ATOM 775 N N . ARG A 1 101 ? 1.044 14.338 -11.233 1.00 90.69 101 ARG A N 1
ATOM 776 C CA . ARG A 1 101 ? -0.087 13.470 -11.599 1.00 90.69 101 ARG A CA 1
ATOM 777 C C . ARG A 1 101 ? -0.426 12.494 -10.482 1.00 90.69 101 ARG A C 1
ATOM 779 O O . ARG A 1 101 ? -1.596 12.340 -10.156 1.00 90.69 101 ARG A O 1
ATOM 786 N N . PHE A 1 102 ? 0.579 11.838 -9.911 1.00 90.06 102 PHE A N 1
ATOM 787 C CA . PHE A 1 102 ? 0.377 10.892 -8.820 1.00 90.06 102 PHE A CA 1
ATOM 788 C C . PHE A 1 102 ? -0.261 11.561 -7.593 1.00 90.06 102 PHE A C 1
ATOM 790 O O . PHE A 1 102 ? -1.234 11.044 -7.055 1.00 90.06 102 PHE A O 1
ATOM 797 N N . ASP A 1 103 ? 0.228 12.734 -7.199 1.00 92.12 103 ASP A N 1
ATOM 798 C CA . ASP A 1 103 ? -0.283 13.528 -6.086 1.00 92.12 103 ASP A CA 1
ATOM 799 C C . ASP A 1 103 ? -1.733 13.959 -6.343 1.00 92.12 103 ASP A C 1
ATOM 801 O O . ASP A 1 103 ? -2.578 13.866 -5.451 1.00 92.12 103 ASP A O 1
ATOM 805 N N . ALA A 1 104 ? -2.064 14.359 -7.577 1.00 92.25 104 ALA A N 1
ATOM 806 C CA . ALA A 1 104 ? -3.436 14.690 -7.957 1.00 92.25 104 ALA A CA 1
ATOM 807 C C . ALA A 1 104 ? -4.392 13.491 -7.820 1.00 92.25 104 ALA A C 1
ATOM 809 O O . ALA A 1 104 ? -5.464 13.636 -7.232 1.00 92.25 104 ALA A O 1
ATOM 810 N N . GLU A 1 105 ? -3.995 12.314 -8.311 1.00 93.12 105 GLU A N 1
ATOM 811 C CA . GLU A 1 105 ? -4.785 11.076 -8.219 1.00 93.12 105 GLU A CA 1
ATOM 812 C C . GLU A 1 105 ? -4.923 10.595 -6.768 1.00 93.12 105 GLU A C 1
ATOM 814 O O . GLU A 1 105 ? -6.013 10.243 -6.317 1.00 93.12 105 GLU A O 1
ATOM 819 N N . LEU A 1 106 ? -3.835 10.638 -5.994 1.00 91.81 106 LEU A N 1
ATOM 820 C CA . LEU A 1 106 ? -3.846 10.257 -4.584 1.00 91.81 106 LEU A CA 1
ATOM 821 C C . LEU A 1 106 ? -4.761 11.184 -3.767 1.00 91.81 106 LEU A C 1
ATOM 823 O O . LEU A 1 106 ? -5.535 10.718 -2.930 1.00 91.81 106 LEU A O 1
ATOM 827 N N . ASN A 1 107 ? -4.721 12.491 -4.039 1.00 93.88 107 ASN A N 1
ATOM 828 C CA . ASN A 1 107 ? -5.607 13.472 -3.414 1.00 93.88 107 ASN A CA 1
ATOM 829 C C . ASN A 1 107 ? -7.075 13.274 -3.814 1.00 93.88 107 ASN A C 1
ATOM 831 O O . ASN A 1 107 ? -7.961 13.386 -2.967 1.00 93.88 107 ASN A O 1
ATOM 835 N N . ALA A 1 108 ? -7.348 12.978 -5.089 1.00 90.88 108 ALA A N 1
ATOM 836 C CA . ALA A 1 108 ? -8.696 12.669 -5.557 1.00 90.88 108 ALA A CA 1
ATOM 837 C C . ALA A 1 108 ? -9.255 11.441 -4.823 1.00 90.88 108 ALA A C 1
ATOM 839 O O . ALA A 1 108 ? -10.326 11.528 -4.223 1.00 90.88 108 ALA A O 1
ATOM 840 N N . GLY A 1 109 ? -8.477 10.358 -4.746 1.00 90.00 109 GLY A N 1
ATOM 841 C CA . GLY A 1 109 ? -8.861 9.150 -4.018 1.00 90.00 109 GLY A CA 1
ATOM 842 C C . GLY A 1 109 ? -9.083 9.381 -2.517 1.00 90.00 109 GLY A C 1
ATOM 843 O O . GLY A 1 109 ? -10.020 8.826 -1.942 1.00 90.00 109 GLY A O 1
ATOM 844 N N . ALA A 1 110 ? -8.278 10.225 -1.863 1.00 88.94 110 ALA A N 1
ATOM 845 C CA . ALA A 1 110 ? -8.507 10.600 -0.464 1.00 88.94 110 ALA A CA 1
ATOM 846 C C . ALA A 1 110 ? -9.845 11.343 -0.292 1.00 88.94 110 ALA A C 1
ATOM 848 O O . ALA A 1 110 ? -10.661 10.980 0.558 1.00 88.94 110 ALA A O 1
ATOM 849 N N . ARG A 1 111 ? -10.120 12.326 -1.158 1.00 89.19 111 ARG A N 1
ATOM 850 C CA . ARG A 1 111 ? -11.361 13.116 -1.126 1.00 89.19 111 ARG A CA 1
ATOM 851 C C . ARG A 1 111 ? -12.606 12.283 -1.394 1.00 89.19 111 ARG A C 1
ATOM 853 O O . ARG A 1 111 ? -13.620 12.494 -0.735 1.00 89.19 111 ARG A O 1
ATOM 860 N N . GLU A 1 112 ? -12.531 11.326 -2.314 1.00 87.19 112 GLU A N 1
ATOM 861 C CA . GLU A 1 112 ? -13.613 10.368 -2.577 1.00 87.19 112 GLU A CA 1
ATOM 862 C C . GLU A 1 112 ? -13.971 9.534 -1.338 1.00 87.19 112 GLU A C 1
ATOM 864 O O . GLU A 1 112 ? -15.120 9.128 -1.177 1.00 87.19 112 GLU A O 1
ATOM 869 N N . ASN A 1 113 ? -13.014 9.323 -0.427 1.00 86.19 113 ASN A N 1
ATOM 870 C CA . ASN A 1 113 ? -13.241 8.651 0.853 1.00 86.19 113 ASN A CA 1
ATOM 871 C C . ASN A 1 113 ? -13.625 9.611 2.000 1.00 86.19 113 ASN A C 1
ATOM 873 O O . ASN A 1 113 ? -13.862 9.151 3.114 1.00 86.19 113 ASN A O 1
ATOM 877 N N . GLY A 1 114 ? -13.744 10.921 1.745 1.00 89.12 114 GLY A N 1
ATOM 878 C CA . GLY A 1 114 ? -14.044 11.934 2.768 1.00 89.12 114 GLY A CA 1
ATOM 879 C C . GLY A 1 114 ? -12.833 12.364 3.607 1.00 89.12 114 GLY A C 1
ATOM 880 O O . GLY A 1 114 ? -12.985 13.051 4.624 1.00 89.12 114 GLY A O 1
ATOM 881 N N . ASP A 1 115 ? -11.633 11.985 3.178 1.00 93.44 115 ASP A N 1
ATOM 882 C CA . ASP A 1 115 ? -10.381 12.240 3.877 1.00 93.44 115 ASP A CA 1
ATOM 883 C C . ASP A 1 115 ? -9.618 13.423 3.271 1.00 93.44 115 ASP A C 1
ATOM 885 O O . ASP A 1 115 ? -9.885 13.889 2.159 1.00 93.44 115 ASP A O 1
ATOM 889 N N . GLN A 1 116 ? -8.656 13.927 4.033 1.00 93.69 116 GLN A N 1
ATOM 890 C CA . GLN A 1 116 ? -7.780 15.023 3.647 1.00 93.69 116 GLN A CA 1
ATOM 891 C C . GLN A 1 116 ? -6.340 14.534 3.542 1.00 93.69 116 GLN A C 1
ATOM 893 O O . GLN A 1 116 ? -5.886 13.711 4.336 1.00 93.69 116 GLN A O 1
ATOM 898 N N . LEU A 1 117 ? -5.622 15.057 2.550 1.00 95.50 117 LEU A N 1
ATOM 899 C CA . LEU A 1 117 ? -4.230 14.725 2.299 1.00 95.50 117 LEU A CA 1
ATOM 900 C C . LEU A 1 117 ? -3.411 16.005 2.131 1.00 95.50 117 LEU A C 1
ATOM 902 O O . LEU A 1 117 ? -3.644 16.785 1.206 1.00 95.50 117 LEU A O 1
ATOM 906 N N . ALA A 1 118 ? -2.457 16.213 3.035 1.00 95.19 118 ALA A N 1
ATOM 907 C CA . ALA A 1 118 ? -1.482 17.291 2.955 1.00 95.19 118 ALA A CA 1
ATOM 908 C C . ALA A 1 118 ? -0.214 16.805 2.245 1.00 95.19 118 ALA A C 1
ATOM 910 O O . ALA A 1 118 ? 0.340 15.766 2.600 1.00 95.19 118 ALA A O 1
ATOM 911 N N . PHE A 1 119 ? 0.261 17.561 1.258 1.00 94.69 119 PHE A N 1
ATOM 912 C CA . PHE A 1 119 ? 1.512 17.266 0.561 1.00 94.69 119 PHE A CA 1
ATOM 913 C C . PHE A 1 119 ? 2.636 18.129 1.114 1.00 94.69 119 PHE A C 1
ATOM 915 O O . PHE A 1 119 ? 2.476 19.337 1.304 1.00 94.69 119 PHE A O 1
ATOM 922 N N . HIS A 1 120 ? 3.776 17.498 1.351 1.00 94.62 120 HIS A N 1
ATOM 923 C CA . HIS A 1 120 ? 4.987 18.146 1.809 1.00 94.62 120 HIS A CA 1
ATOM 924 C C . HIS A 1 120 ? 6.141 17.760 0.898 1.00 94.62 120 HIS A C 1
ATOM 926 O O . HIS A 1 120 ? 6.345 16.585 0.587 1.00 94.62 120 HIS A O 1
ATOM 932 N N . ASP A 1 121 ? 6.891 18.762 0.462 1.00 92.62 121 ASP A N 1
ATOM 933 C CA . ASP A 1 121 ? 8.048 18.534 -0.383 1.00 92.62 121 ASP A CA 1
ATOM 934 C C . ASP A 1 121 ? 9.217 17.982 0.416 1.00 92.62 121 ASP A C 1
ATOM 936 O O . ASP A 1 121 ? 9.559 18.472 1.492 1.00 92.62 121 ASP A O 1
ATOM 940 N N . ARG A 1 122 ? 9.881 16.992 -0.174 1.00 91.06 122 ARG A N 1
ATOM 941 C CA . ARG A 1 122 ? 11.155 16.493 0.316 1.00 91.06 122 ARG A CA 1
ATOM 942 C C . ARG A 1 122 ? 12.229 17.577 0.179 1.00 91.06 122 ARG A C 1
ATOM 944 O O . ARG A 1 122 ? 12.371 18.207 -0.871 1.00 91.06 122 ARG A O 1
ATOM 951 N N . SER A 1 123 ? 13.061 17.722 1.207 1.00 84.19 123 SER A N 1
ATOM 952 C CA . SER A 1 123 ? 14.150 18.708 1.267 1.00 84.19 123 SER A CA 1
ATOM 953 C C . SER A 1 123 ? 15.211 18.527 0.168 1.00 84.19 123 SER A C 1
ATOM 955 O O . SER A 1 123 ? 15.940 19.466 -0.149 1.00 84.19 123 SER A O 1
ATOM 957 N N . SER A 1 124 ? 15.333 17.329 -0.424 1.00 76.44 124 SER A N 1
ATOM 958 C CA . SER A 1 124 ? 16.320 17.025 -1.470 1.00 76.44 124 SER A CA 1
ATOM 959 C C . SER A 1 124 ? 15.793 16.064 -2.542 1.00 76.44 124 SER A C 1
ATOM 961 O O . SER A 1 124 ? 15.320 14.973 -2.231 1.00 76.44 124 SER A O 1
ATOM 963 N N . ARG A 1 125 ? 16.026 16.409 -3.821 1.00 69.25 125 ARG A N 1
ATOM 964 C CA . ARG A 1 125 ? 15.643 15.626 -5.023 1.00 69.25 125 ARG A CA 1
ATOM 965 C C . ARG A 1 125 ? 16.330 14.269 -5.181 1.00 69.25 125 ARG A C 1
ATOM 967 O O . ARG A 1 125 ? 15.958 13.483 -6.049 1.00 69.25 125 ARG A O 1
ATOM 974 N N . GLN A 1 126 ? 17.404 14.028 -4.439 1.00 71.56 126 GLN A N 1
ATOM 975 C CA . GLN A 1 126 ? 18.118 12.744 -4.432 1.00 71.56 126 GLN A CA 1
ATOM 976 C C . GLN A 1 126 ? 18.139 12.123 -3.036 1.00 71.56 126 GLN A C 1
ATOM 978 O O . GLN A 1 126 ? 18.751 11.080 -2.843 1.00 71.56 126 GLN A O 1
ATOM 983 N N . GLY A 1 127 ? 17.558 12.817 -2.057 1.00 78.88 127 GLY A N 1
ATOM 984 C CA . GLY A 1 127 ? 17.804 12.557 -0.654 1.00 78.88 127 GLY A CA 1
ATOM 985 C C . GLY A 1 127 ? 16.822 11.577 -0.045 1.00 78.88 127 GLY A C 1
ATOM 986 O O . GLY A 1 127 ? 15.751 11.297 -0.581 1.00 78.88 127 GLY A O 1
ATOM 987 N N . VAL A 1 128 ? 17.217 11.109 1.126 1.00 88.50 128 VAL A N 1
ATOM 988 C CA . VAL A 1 128 ? 16.431 10.349 2.092 1.00 88.50 128 VAL A CA 1
ATOM 989 C C . VAL A 1 128 ? 15.238 11.196 2.573 1.00 88.50 128 VAL A C 1
ATOM 991 O O . VAL A 1 128 ? 15.407 12.393 2.797 1.00 88.50 128 VAL A O 1
ATOM 994 N N . ALA A 1 129 ? 14.043 10.610 2.719 1.00 92.06 129 ALA A N 1
ATOM 995 C CA . ALA A 1 129 ? 12.923 11.284 3.386 1.00 92.06 129 ALA A CA 1
ATOM 996 C C . ALA A 1 129 ? 13.261 11.509 4.858 1.00 92.06 129 ALA A C 1
ATOM 998 O O . ALA A 1 129 ? 13.602 10.559 5.567 1.00 92.06 129 ALA A O 1
ATOM 999 N N . SER A 1 130 ? 13.133 12.752 5.304 1.00 92.81 130 SER A N 1
ATOM 1000 C CA . SER A 1 130 ? 13.509 13.164 6.646 1.00 92.81 130 SER A CA 1
ATOM 1001 C C . SER A 1 130 ? 12.312 13.544 7.498 1.00 92.81 130 SER A C 1
ATOM 1003 O O . SER A 1 130 ? 11.261 13.948 6.998 1.00 92.81 130 SER A O 1
ATOM 1005 N N . LEU A 1 131 ? 12.485 13.485 8.819 1.00 93.31 131 LEU A N 1
ATOM 1006 C CA . LEU A 1 131 ? 11.499 13.995 9.765 1.00 93.31 131 LEU A CA 1
ATOM 1007 C C . LEU A 1 131 ? 11.150 15.469 9.493 1.00 93.31 131 LEU A C 1
ATOM 1009 O O . LEU A 1 131 ? 10.004 15.870 9.694 1.00 93.31 131 LEU A O 1
ATOM 1013 N N . ASN A 1 132 ? 12.099 16.270 9.003 1.00 93.31 132 ASN A N 1
ATOM 1014 C CA . ASN A 1 132 ? 11.869 17.682 8.675 1.00 93.31 132 ASN A CA 1
ATOM 1015 C C . ASN A 1 132 ? 10.929 17.893 7.481 1.00 93.31 132 ASN A C 1
ATOM 1017 O O . ASN A 1 132 ? 10.278 18.933 7.415 1.00 93.31 132 ASN A O 1
ATOM 1021 N N . ASP A 1 133 ? 10.802 16.902 6.597 1.00 95.00 133 ASP A N 1
ATOM 1022 C CA . ASP A 1 133 ? 9.873 16.948 5.463 1.00 95.00 133 ASP A CA 1
ATOM 1023 C C . ASP A 1 133 ? 8.415 16.741 5.905 1.00 95.00 133 ASP A C 1
ATOM 1025 O O . ASP A 1 133 ? 7.492 16.955 5.131 1.00 95.00 133 ASP A O 1
ATOM 1029 N N . TRP A 1 134 ? 8.184 16.333 7.156 1.00 94.81 134 TRP A N 1
ATOM 1030 C CA . TRP A 1 134 ? 6.862 16.252 7.772 1.00 94.81 134 TRP A CA 1
ATOM 1031 C C . TRP A 1 134 ? 6.764 17.323 8.863 1.00 94.81 134 TRP A C 1
ATOM 1033 O O . TRP A 1 134 ? 7.287 17.114 9.957 1.00 94.81 134 TRP A O 1
ATOM 1043 N N . PRO A 1 135 ? 6.148 18.486 8.607 1.00 91.94 135 PRO A N 1
ATOM 1044 C CA . PRO A 1 135 ? 6.129 19.614 9.539 1.00 91.94 135 PRO A CA 1
ATOM 1045 C C . PRO A 1 135 ? 5.496 19.287 10.899 1.00 91.94 135 PRO A C 1
ATOM 1047 O O . PRO A 1 135 ? 4.549 18.508 10.996 1.00 91.94 135 PRO A O 1
ATOM 1050 N N . ALA A 1 136 ? 6.028 19.872 11.977 1.00 90.75 136 ALA A N 1
ATOM 1051 C CA . ALA A 1 136 ? 5.626 19.540 13.348 1.00 90.75 136 ALA A CA 1
ATOM 1052 C C . ALA A 1 136 ? 4.141 19.821 13.649 1.00 90.75 136 ALA A C 1
ATOM 1054 O O . ALA A 1 136 ? 3.524 19.075 14.408 1.00 90.75 136 ALA A O 1
ATOM 1055 N N . ASP A 1 137 ? 3.586 20.862 13.039 1.00 89.25 137 ASP A N 1
ATOM 1056 C CA . ASP A 1 137 ? 2.176 21.255 13.089 1.00 89.25 137 ASP A CA 1
ATOM 1057 C C . ASP A 1 137 ? 1.261 20.272 12.345 1.00 89.25 137 ASP A C 1
ATOM 1059 O O . ASP A 1 137 ? 0.158 19.999 12.807 1.00 89.25 137 ASP A O 1
ATOM 1063 N N . ALA A 1 138 ? 1.732 19.664 11.255 1.00 87.62 138 ALA A N 1
ATOM 1064 C CA . ALA A 1 138 ? 0.987 18.625 10.540 1.00 87.62 138 ALA A CA 1
ATOM 1065 C C . ALA A 1 138 ? 1.012 17.269 11.272 1.00 87.62 138 ALA A C 1
ATOM 1067 O O . ALA A 1 138 ? 0.072 16.473 11.171 1.00 87.62 138 ALA A O 1
ATOM 1068 N N . ARG A 1 139 ? 2.077 16.977 12.033 1.00 89.81 139 ARG A N 1
ATOM 1069 C CA . ARG A 1 139 ? 2.273 15.671 12.692 1.00 89.81 139 ARG A CA 1
ATOM 1070 C C . ARG A 1 139 ? 1.153 15.310 13.660 1.00 89.81 139 ARG A C 1
ATOM 1072 O O . ARG A 1 139 ? 0.814 14.135 13.743 1.00 89.81 139 ARG A O 1
ATOM 1079 N N . SER A 1 140 ? 0.634 16.262 14.446 1.00 84.38 140 SER A N 1
ATOM 1080 C CA . SER A 1 140 ? -0.336 15.995 15.526 1.00 84.38 140 SER A CA 1
ATOM 1081 C C . SER A 1 140 ? -1.585 15.279 15.033 1.00 84.38 140 SER A C 1
ATOM 1083 O O . SER A 1 140 ? -1.985 14.306 15.671 1.00 84.38 140 SER A O 1
ATOM 1085 N N . ASP A 1 141 ? -2.101 15.688 13.880 1.00 85.56 141 ASP A N 1
ATOM 1086 C CA . ASP A 1 141 ? -3.392 15.225 13.374 1.00 85.56 141 ASP A CA 1
ATOM 1087 C C . ASP A 1 141 ? -3.256 14.186 12.257 1.00 85.56 141 ASP A C 1
ATOM 1089 O O . ASP A 1 141 ? -4.238 13.552 11.885 1.00 85.56 141 ASP A O 1
ATOM 1093 N N . THR A 1 142 ? -2.036 13.958 11.763 1.00 93.62 142 THR A N 1
ATOM 1094 C CA . THR A 1 142 ? -1.751 12.973 10.716 1.00 93.62 142 THR A CA 1
ATOM 1095 C C . THR A 1 142 ? -1.921 11.538 11.230 1.00 93.62 142 THR A C 1
ATOM 1097 O O . THR A 1 142 ? -1.222 11.072 12.134 1.00 93.62 142 THR A O 1
ATOM 1100 N N . GLN A 1 143 ? -2.813 10.800 10.579 1.00 93.75 143 GLN A N 1
ATOM 1101 C CA . GLN A 1 143 ? -3.195 9.425 10.908 1.00 93.75 143 GLN A CA 1
ATOM 1102 C C . GLN A 1 143 ? -2.525 8.379 10.028 1.00 93.75 143 GLN A C 1
ATOM 1104 O O . GLN A 1 143 ? -2.600 7.189 10.319 1.00 93.75 143 GLN A O 1
ATOM 1109 N N . GLY A 1 144 ? -1.858 8.811 8.964 1.00 94.31 144 GLY A N 1
ATOM 1110 C CA . GLY A 1 144 ? -1.041 7.969 8.108 1.00 94.31 144 GLY A CA 1
ATOM 1111 C C . GLY A 1 144 ? -0.150 8.820 7.220 1.00 94.31 144 GLY A C 1
ATOM 1112 O O . GLY A 1 144 ? -0.515 9.936 6.848 1.00 94.31 144 GLY A O 1
ATOM 1113 N N . LEU A 1 145 ? 1.025 8.283 6.916 1.00 95.25 145 LEU A N 1
ATOM 1114 C CA . LEU A 1 145 ? 2.054 8.959 6.145 1.00 95.25 145 LEU A CA 1
ATOM 1115 C C . LEU A 1 145 ? 2.357 8.169 4.870 1.00 95.25 145 LEU A C 1
ATOM 1117 O O . LEU A 1 145 ? 2.777 7.012 4.921 1.00 95.25 145 LEU A O 1
ATOM 1121 N N . PHE A 1 146 ? 2.173 8.811 3.727 1.00 95.25 146 PHE A N 1
ATOM 1122 C CA . PHE A 1 146 ? 2.659 8.339 2.440 1.00 95.25 146 PHE A CA 1
ATOM 1123 C C . PHE A 1 146 ? 4.030 8.940 2.163 1.00 95.25 146 PHE A C 1
ATOM 1125 O O . PHE A 1 146 ? 4.305 10.086 2.518 1.00 95.25 146 PHE A O 1
ATOM 1132 N N . ILE A 1 147 ? 4.900 8.166 1.527 1.00 93.69 147 ILE A N 1
ATOM 1133 C CA . ILE A 1 147 ? 6.205 8.651 1.086 1.00 93.69 147 ILE A CA 1
ATOM 1134 C C . ILE A 1 147 ? 6.429 8.148 -0.325 1.00 93.69 147 ILE A C 1
ATOM 1136 O O . ILE A 1 147 ? 6.507 6.938 -0.543 1.00 93.69 147 ILE A O 1
ATOM 1140 N N . THR A 1 148 ? 6.561 9.059 -1.280 1.00 92.25 148 THR A N 1
ATOM 1141 C CA . THR A 1 148 ? 6.884 8.689 -2.658 1.00 92.25 148 THR A CA 1
ATOM 1142 C C . THR A 1 148 ? 8.391 8.553 -2.824 1.00 92.25 148 THR A C 1
ATOM 1144 O O . THR A 1 148 ? 9.176 9.182 -2.107 1.00 92.25 148 THR A O 1
ATOM 1147 N N . ALA A 1 149 ? 8.809 7.724 -3.777 1.00 89.25 149 ALA A N 1
ATOM 1148 C CA . ALA A 1 149 ? 10.192 7.711 -4.228 1.00 89.25 149 ALA A CA 1
ATOM 1149 C C . ALA A 1 149 ? 10.639 9.132 -4.642 1.00 89.25 149 ALA A C 1
ATOM 1151 O O . ALA A 1 149 ? 9.851 9.862 -5.233 1.00 89.25 149 ALA A O 1
ATOM 1152 N N . PRO A 1 150 ? 11.898 9.540 -4.400 1.00 87.62 150 PRO A N 1
ATOM 1153 C CA . PRO A 1 150 ? 12.373 10.882 -4.763 1.00 87.62 150 PRO A CA 1
ATOM 1154 C C . PRO A 1 150 ? 12.532 11.071 -6.282 1.00 87.62 150 PRO A C 1
ATOM 1156 O O . PRO A 1 150 ? 12.743 12.181 -6.772 1.00 87.62 150 PRO A O 1
ATOM 1159 N N . ARG A 1 151 ? 12.481 9.975 -7.047 1.00 84.62 151 ARG A N 1
ATOM 1160 C CA . ARG A 1 151 ? 12.631 9.948 -8.500 1.00 84.62 151 ARG A CA 1
ATOM 1161 C C . ARG A 1 151 ? 11.656 8.958 -9.105 1.00 84.62 151 ARG A C 1
ATOM 1163 O O . ARG A 1 151 ? 11.420 7.885 -8.551 1.00 84.62 151 ARG A O 1
ATOM 1170 N N . ALA A 1 152 ? 11.166 9.303 -10.291 1.00 75.62 152 ALA A N 1
ATOM 1171 C CA . ALA A 1 152 ? 10.455 8.347 -11.121 1.00 75.62 152 ALA A CA 1
ATOM 1172 C C . ALA A 1 152 ? 11.374 7.147 -11.394 1.00 75.62 152 ALA A C 1
ATOM 1174 O O . ALA A 1 152 ? 12.544 7.338 -11.727 1.00 75.62 152 ALA A O 1
ATOM 1175 N N . LEU A 1 153 ? 10.828 5.936 -11.259 1.00 74.62 153 LEU A N 1
ATOM 1176 C CA . LEU A 1 153 ? 11.530 4.672 -11.514 1.00 74.62 153 LEU A CA 1
ATOM 1177 C C . LEU A 1 153 ? 12.686 4.355 -10.548 1.00 74.62 153 LEU A C 1
ATOM 1179 O O . LEU A 1 153 ? 13.559 3.559 -10.880 1.00 74.62 153 LEU A O 1
ATOM 1183 N N . SER A 1 154 ? 12.716 4.967 -9.361 1.00 79.31 154 SER A N 1
ATOM 1184 C CA . SER A 1 154 ? 13.644 4.531 -8.313 1.00 79.31 154 SER A CA 1
ATOM 1185 C C . SER A 1 154 ? 13.285 3.126 -7.827 1.00 79.31 154 SER A C 1
ATOM 1187 O O . SER A 1 154 ? 12.112 2.818 -7.640 1.00 79.31 154 SER A O 1
ATOM 1189 N N . GLU A 1 155 ? 14.291 2.302 -7.541 1.00 75.69 155 GLU A N 1
ATOM 1190 C CA . GLU A 1 155 ? 14.090 0.982 -6.926 1.00 75.69 155 GLU A CA 1
ATOM 1191 C C . GLU A 1 155 ? 13.954 1.072 -5.397 1.00 75.69 155 GLU A C 1
ATOM 1193 O O . GLU A 1 155 ? 13.359 0.198 -4.760 1.00 75.69 155 GLU A O 1
ATOM 1198 N N . THR A 1 156 ? 14.469 2.153 -4.801 1.00 81.19 156 THR A N 1
ATOM 1199 C CA . THR A 1 156 ? 14.487 2.363 -3.349 1.00 81.19 156 THR A CA 1
ATOM 1200 C C . THR A 1 156 ? 13.811 3.667 -2.937 1.00 81.19 156 THR A C 1
ATOM 1202 O O . THR A 1 156 ? 13.767 4.650 -3.687 1.00 81.19 156 THR A O 1
ATOM 1205 N N . ASN A 1 157 ? 13.279 3.662 -1.714 1.00 87.75 157 ASN A N 1
ATOM 1206 C CA . ASN A 1 157 ? 12.758 4.839 -1.032 1.00 87.75 157 ASN A CA 1
ATOM 1207 C C . ASN A 1 157 ? 13.356 4.940 0.372 1.00 87.75 157 ASN A C 1
ATOM 1209 O O . ASN A 1 157 ? 12.837 4.363 1.330 1.00 87.75 157 ASN A O 1
ATOM 1213 N N . GLU A 1 158 ? 14.490 5.622 0.479 1.00 89.06 158 GLU A N 1
ATOM 1214 C CA . GLU A 1 158 ? 15.194 5.746 1.751 1.00 89.06 158 GLU A CA 1
ATOM 1215 C C . GLU A 1 158 ? 14.509 6.749 2.678 1.00 89.06 158 GLU A C 1
ATOM 1217 O O . GLU A 1 158 ? 14.010 7.793 2.245 1.00 89.06 158 GLU A O 1
ATOM 1222 N N . MET A 1 159 ? 14.524 6.418 3.966 1.00 90.06 159 MET A N 1
ATOM 1223 C CA . MET A 1 159 ? 13.978 7.215 5.060 1.00 90.06 159 MET A CA 1
ATOM 1224 C C . MET A 1 159 ? 14.997 7.265 6.190 1.00 90.06 159 MET A C 1
ATOM 1226 O O . MET A 1 159 ? 15.636 6.244 6.462 1.00 90.06 159 MET A O 1
ATOM 1230 N N . ASP A 1 160 ? 15.133 8.418 6.840 1.00 89.62 160 ASP A N 1
ATOM 1231 C CA . ASP A 1 160 ? 16.032 8.543 7.977 1.00 89.62 160 ASP A CA 1
ATOM 1232 C C . ASP A 1 160 ? 15.436 7.869 9.220 1.00 89.62 160 ASP A C 1
ATOM 1234 O O . ASP A 1 160 ? 14.219 7.679 9.357 1.00 89.62 160 ASP A O 1
ATOM 1238 N N . ASP A 1 161 ? 16.319 7.456 10.127 1.00 89.00 161 ASP A N 1
ATOM 1239 C CA . ASP A 1 161 ? 15.915 6.722 11.323 1.00 89.00 161 ASP A CA 1
ATOM 1240 C C . ASP A 1 161 ? 15.015 7.572 12.228 1.00 89.00 161 ASP A C 1
ATOM 1242 O O . ASP A 1 161 ? 14.121 7.037 12.886 1.00 89.00 161 ASP A O 1
ATOM 1246 N N . GLU A 1 162 ? 15.204 8.895 12.253 1.00 91.00 162 GLU A N 1
ATOM 1247 C CA . GLU A 1 162 ? 14.389 9.802 13.063 1.00 91.00 162 GLU A CA 1
ATOM 1248 C C . GLU A 1 162 ? 12.929 9.818 12.611 1.00 91.00 162 GLU A C 1
ATOM 1250 O O . GLU A 1 162 ? 12.030 9.723 13.452 1.00 91.00 162 GLU A O 1
ATOM 1255 N N . LEU A 1 163 ? 12.675 9.874 11.302 1.00 91.88 163 LEU A N 1
ATOM 1256 C CA . LEU A 1 163 ? 11.339 9.807 10.723 1.00 91.88 163 LEU A CA 1
ATOM 1257 C C . LEU A 1 163 ? 10.661 8.478 11.054 1.00 91.88 163 LEU A C 1
ATOM 1259 O O . LEU A 1 163 ? 9.525 8.461 11.542 1.00 91.88 163 LEU A O 1
ATOM 1263 N N . VAL A 1 164 ? 11.368 7.365 10.836 1.00 89.38 164 VAL A N 1
ATOM 1264 C CA . VAL A 1 164 ? 10.847 6.017 11.107 1.00 89.38 164 VAL A CA 1
ATOM 1265 C C . VAL A 1 164 ? 10.526 5.857 12.594 1.00 89.38 164 VAL A C 1
ATOM 1267 O O . VAL A 1 164 ? 9.418 5.445 12.950 1.00 89.38 164 VAL A O 1
ATOM 1270 N N . LEU A 1 165 ? 11.459 6.224 13.478 1.00 87.62 165 LEU A N 1
ATOM 1271 C CA . LEU A 1 165 ? 11.272 6.146 14.927 1.00 87.62 165 LEU A CA 1
ATOM 1272 C C . LEU A 1 165 ? 10.128 7.044 15.404 1.00 87.62 165 LEU A C 1
ATOM 1274 O O . LEU A 1 165 ? 9.347 6.623 16.263 1.00 87.62 165 LEU A O 1
ATOM 1278 N N . HIS A 1 166 ? 10.002 8.255 14.855 1.00 90.50 166 HIS A N 1
ATOM 1279 C CA . HIS A 1 166 ? 8.920 9.172 15.199 1.00 90.50 166 HIS A CA 1
ATOM 1280 C C . HIS A 1 166 ? 7.554 8.576 14.849 1.00 90.50 166 HIS A C 1
ATOM 1282 O O . HIS A 1 166 ? 6.675 8.502 15.712 1.00 90.50 166 HIS A O 1
ATOM 1288 N N . ALA A 1 167 ? 7.389 8.083 13.619 1.00 89.19 167 ALA A N 1
ATOM 1289 C CA . ALA A 1 167 ? 6.153 7.444 13.180 1.00 89.19 167 ALA A CA 1
ATOM 1290 C C . ALA A 1 167 ? 5.825 6.193 14.013 1.00 89.19 167 ALA A C 1
ATOM 1292 O O . ALA A 1 167 ? 4.690 6.032 14.462 1.00 89.19 167 ALA A O 1
ATOM 1293 N N . CYS A 1 168 ? 6.823 5.355 14.318 1.00 85.31 168 CYS A N 1
ATOM 1294 C CA . CYS A 1 168 ? 6.645 4.165 15.155 1.00 85.31 168 CYS A CA 1
ATOM 1295 C C . CYS A 1 168 ? 6.163 4.511 16.570 1.00 85.31 168 CYS A C 1
ATOM 1297 O O . CYS A 1 168 ? 5.222 3.892 17.066 1.00 85.31 168 CYS A O 1
ATOM 1299 N N . ARG A 1 169 ? 6.769 5.517 17.219 1.00 85.00 169 ARG A N 1
ATOM 1300 C CA . ARG A 1 169 ? 6.361 5.974 18.562 1.00 85.00 169 ARG A CA 1
ATOM 1301 C C . ARG A 1 169 ? 4.925 6.484 18.588 1.00 85.00 169 ARG A C 1
ATOM 1303 O O . ARG A 1 169 ? 4.233 6.301 19.584 1.00 85.00 169 ARG A O 1
ATOM 1310 N N . ARG A 1 170 ? 4.486 7.104 17.493 1.00 87.50 170 ARG A N 1
ATOM 1311 C CA . ARG A 1 170 ? 3.122 7.612 17.321 1.00 87.50 170 ARG A CA 1
ATOM 1312 C C . ARG A 1 170 ? 2.127 6.573 16.821 1.00 87.50 170 ARG A C 1
ATOM 1314 O O . ARG A 1 170 ? 0.941 6.874 16.755 1.00 87.50 170 ARG A O 1
ATOM 1321 N N . GLN A 1 171 ? 2.601 5.380 16.465 1.00 86.88 171 GLN A N 1
ATOM 1322 C CA . GLN A 1 171 ? 1.816 4.366 15.764 1.00 86.88 171 GLN A CA 1
ATOM 1323 C C . GLN A 1 171 ? 1.193 4.898 14.462 1.00 86.88 171 GLN A C 1
ATOM 1325 O O . GLN A 1 171 ? 0.143 4.424 14.034 1.00 86.88 171 GLN A O 1
ATOM 1330 N N . THR A 1 172 ? 1.846 5.871 13.820 1.00 90.88 172 THR A N 1
ATOM 1331 C CA . THR A 1 172 ? 1.418 6.395 12.523 1.00 90.88 172 THR A CA 1
ATOM 1332 C C . THR A 1 172 ? 1.868 5.412 11.437 1.00 90.88 172 THR A C 1
ATOM 1334 O O . THR A 1 172 ? 3.075 5.210 11.271 1.00 90.88 172 THR A O 1
ATOM 1337 N N . PRO A 1 173 ? 0.946 4.764 10.704 1.00 90.75 173 PRO A N 1
ATOM 1338 C CA . PRO A 1 173 ? 1.301 3.868 9.614 1.00 90.75 173 PRO A CA 1
ATOM 1339 C C . PRO A 1 173 ? 2.019 4.632 8.502 1.00 90.75 173 PRO A C 1
ATOM 1341 O O . PRO A 1 173 ? 1.596 5.720 8.112 1.00 90.75 173 PRO A O 1
ATOM 1344 N N . ILE A 1 174 ? 3.079 4.022 7.971 1.00 92.00 174 ILE A N 1
ATOM 1345 C CA . ILE A 1 174 ? 3.809 4.525 6.807 1.00 92.00 174 ILE A CA 1
ATOM 1346 C C . ILE A 1 174 ? 3.566 3.600 5.615 1.00 92.00 174 ILE A C 1
ATOM 1348 O O . ILE A 1 174 ? 3.620 2.369 5.752 1.00 92.00 174 ILE A O 1
ATOM 1352 N N . VAL A 1 175 ? 3.334 4.202 4.450 1.00 92.44 175 VAL A N 1
ATOM 1353 C CA . VAL A 1 175 ? 3.277 3.520 3.155 1.00 92.44 175 VAL A CA 1
ATOM 1354 C C . VAL A 1 175 ? 4.294 4.146 2.202 1.00 92.44 175 VAL A C 1
ATOM 1356 O O . VAL A 1 175 ? 4.212 5.330 1.885 1.00 92.44 175 VAL A O 1
ATOM 1359 N N . SER A 1 176 ? 5.236 3.338 1.718 1.00 91.25 176 SER A N 1
ATOM 1360 C CA . SER A 1 176 ? 6.127 3.722 0.621 1.00 91.25 176 SER A CA 1
ATOM 1361 C C . SER A 1 176 ? 5.418 3.538 -0.718 1.00 91.25 176 SER A C 1
ATOM 1363 O O . SER A 1 176 ? 4.790 2.500 -0.937 1.00 91.25 176 SER A O 1
ATOM 1365 N N . VAL A 1 177 ? 5.531 4.507 -1.624 1.00 90.00 177 VAL A N 1
ATOM 1366 C CA . VAL A 1 177 ? 4.906 4.445 -2.948 1.00 90.00 177 VAL A CA 1
ATOM 1367 C C . VAL A 1 177 ? 5.923 4.659 -4.062 1.00 90.00 177 VAL A C 1
ATOM 1369 O O . VAL A 1 177 ? 6.789 5.529 -3.990 1.00 90.00 177 VAL A O 1
ATOM 1372 N N . GLY A 1 178 ? 5.819 3.839 -5.103 1.00 86.25 178 GLY A N 1
ATOM 1373 C CA . GLY A 1 178 ? 6.690 3.869 -6.272 1.00 86.25 178 GLY A CA 1
ATOM 1374 C C . GLY A 1 178 ? 8.022 3.152 -6.073 1.00 86.25 178 GLY A C 1
ATOM 1375 O O . GLY A 1 178 ? 8.674 2.860 -7.060 1.00 86.25 178 GLY A O 1
ATOM 1376 N N . ALA A 1 179 ? 8.408 2.818 -4.842 1.00 85.31 179 ALA A N 1
ATOM 1377 C CA . ALA A 1 179 ? 9.612 2.050 -4.545 1.00 85.31 179 ALA A CA 1
ATOM 1378 C C . ALA A 1 179 ? 9.503 1.352 -3.183 1.00 85.31 179 ALA A C 1
ATOM 1380 O O . ALA A 1 179 ? 8.641 1.683 -2.359 1.00 85.31 179 ALA A O 1
ATOM 1381 N N . CYS A 1 180 ? 10.387 0.391 -2.928 1.00 80.38 180 CYS A N 1
ATOM 1382 C CA . CYS A 1 180 ? 10.444 -0.312 -1.651 1.00 80.38 180 CYS A CA 1
ATOM 1383 C C . CYS A 1 180 ? 11.303 0.459 -0.639 1.00 80.38 180 CYS A C 1
ATOM 1385 O O . CYS A 1 180 ? 12.394 0.933 -0.963 1.00 80.38 180 CYS A O 1
ATOM 1387 N N . ALA A 1 181 ? 10.830 0.552 0.605 1.00 76.31 181 ALA A N 1
ATOM 1388 C CA . ALA A 1 181 ? 11.648 1.057 1.703 1.00 76.31 181 ALA A CA 1
ATOM 1389 C C . ALA A 1 181 ? 12.694 0.004 2.097 1.00 76.31 181 ALA A C 1
ATOM 1391 O O . ALA A 1 181 ? 12.368 -1.170 2.278 1.00 76.31 181 ALA A O 1
ATOM 1392 N N . THR A 1 182 ? 13.950 0.422 2.231 1.00 68.94 182 THR A N 1
ATOM 1393 C CA . THR A 1 182 ? 15.083 -0.465 2.542 1.00 68.94 182 THR A CA 1
ATOM 1394 C C . THR A 1 182 ? 15.345 -0.595 4.042 1.00 68.94 182 THR A C 1
ATOM 1396 O O . THR A 1 182 ? 15.794 -1.647 4.494 1.00 68.94 182 THR A O 1
ATOM 1399 N N . SER A 1 183 ? 15.045 0.444 4.825 1.00 60.22 183 SER A N 1
ATOM 1400 C CA . SER A 1 183 ? 15.426 0.546 6.241 1.00 60.22 183 SER A CA 1
ATOM 1401 C C . SER A 1 183 ? 14.445 -0.111 7.223 1.00 60.22 183 SER A C 1
ATOM 1403 O O . SER A 1 183 ? 14.813 -0.384 8.364 1.00 60.22 183 SER A O 1
ATOM 1405 N N . ALA A 1 184 ? 13.213 -0.432 6.809 1.00 62.56 184 ALA A N 1
ATOM 1406 C CA . ALA A 1 184 ? 12.210 -1.037 7.687 1.00 62.56 184 ALA A CA 1
ATOM 1407 C C . ALA A 1 184 ? 11.184 -1.891 6.923 1.00 62.56 184 ALA A C 1
ATOM 1409 O O . ALA A 1 184 ? 10.892 -1.647 5.753 1.00 62.56 184 ALA A O 1
ATOM 1410 N N . LYS A 1 185 ? 10.584 -2.883 7.605 1.00 64.88 185 LYS A N 1
ATOM 1411 C CA . LYS A 1 185 ? 9.419 -3.636 7.096 1.00 64.88 185 LYS A CA 1
ATOM 1412 C C . LYS A 1 185 ? 8.179 -2.739 7.109 1.00 64.88 185 LYS A C 1
ATOM 1414 O O . LYS A 1 185 ? 7.325 -2.862 7.985 1.00 64.88 185 LYS A O 1
ATOM 1419 N N . LEU A 1 186 ? 8.123 -1.816 6.160 1.00 74.50 186 LEU A N 1
ATOM 1420 C CA . LEU A 1 186 ? 7.000 -0.917 5.939 1.00 74.50 186 LEU A CA 1
ATOM 1421 C C . LEU A 1 186 ? 6.077 -1.480 4.863 1.00 74.50 186 LEU A C 1
ATOM 1423 O O . LEU A 1 186 ? 6.462 -2.342 4.070 1.00 74.50 186 LEU A O 1
ATOM 1427 N N . ASN A 1 187 ? 4.845 -0.979 4.834 1.00 83.06 187 ASN A N 1
ATOM 1428 C CA . ASN A 1 187 ? 3.956 -1.252 3.715 1.00 83.06 187 ASN A CA 1
ATOM 1429 C C . ASN A 1 187 ? 4.506 -0.529 2.482 1.00 83.06 187 ASN A C 1
ATOM 1431 O O . ASN A 1 187 ? 4.916 0.627 2.579 1.00 83.06 187 ASN A O 1
ATOM 1435 N N . ALA A 1 188 ? 4.511 -1.197 1.334 1.00 87.00 188 ALA A N 1
ATOM 1436 C CA . ALA A 1 188 ? 4.979 -0.613 0.089 1.00 87.00 188 ALA A CA 1
ATOM 1437 C C . ALA A 1 188 ? 4.021 -0.945 -1.054 1.00 87.00 188 ALA A C 1
ATOM 1439 O O . ALA A 1 188 ? 3.518 -2.065 -1.150 1.00 87.00 188 ALA A O 1
ATOM 1440 N N . VAL A 1 189 ? 3.801 0.036 -1.922 1.00 88.31 189 VAL A N 1
ATOM 1441 C CA . VAL A 1 189 ? 3.140 -0.114 -3.216 1.00 88.31 189 VAL A CA 1
ATOM 1442 C C . VAL A 1 189 ? 4.162 0.285 -4.268 1.00 88.31 189 VAL A C 1
ATOM 1444 O O . VAL A 1 189 ? 4.439 1.467 -4.456 1.00 88.31 189 VAL A O 1
ATOM 1447 N N . ALA A 1 190 ? 4.757 -0.698 -4.931 1.00 84.44 190 ALA A N 1
ATOM 1448 C CA . ALA A 1 190 ? 5.744 -0.477 -5.978 1.00 84.44 190 ALA A CA 1
ATOM 1449 C C . ALA A 1 190 ? 5.365 -1.293 -7.220 1.00 84.44 190 ALA A C 1
ATOM 1451 O O . ALA A 1 190 ? 4.830 -2.397 -7.075 1.00 84.44 190 ALA A O 1
ATOM 1452 N N . PRO A 1 191 ? 5.602 -0.765 -8.431 1.00 75.75 191 PRO A N 1
ATOM 1453 C CA . PRO A 1 191 ? 5.470 -1.556 -9.644 1.00 75.75 191 PRO A CA 1
ATOM 1454 C C . PRO A 1 191 ? 6.543 -2.653 -9.682 1.00 75.75 191 PRO A C 1
ATOM 1456 O O . PRO A 1 191 ? 7.608 -2.528 -9.075 1.00 75.75 191 PRO A O 1
ATOM 1459 N N . ASP A 1 192 ? 6.274 -3.726 -10.424 1.00 78.81 192 ASP A N 1
ATOM 1460 C CA . ASP A 1 192 ? 7.297 -4.725 -10.732 1.00 78.81 192 ASP A CA 1
ATOM 1461 C C . ASP A 1 192 ? 8.238 -4.161 -11.805 1.00 78.81 192 ASP A C 1
ATOM 1463 O O . ASP A 1 192 ? 7.969 -4.224 -13.007 1.00 78.81 192 ASP A O 1
ATOM 1467 N N . PHE A 1 193 ? 9.333 -3.549 -11.355 1.00 69.62 193 PHE A N 1
ATOM 1468 C CA . PHE A 1 193 ? 10.336 -2.962 -12.241 1.00 69.62 193 PHE A CA 1
ATOM 1469 C C . PHE A 1 193 ? 11.062 -4.007 -13.097 1.00 69.62 193 PHE A C 1
ATOM 1471 O O . PHE A 1 193 ? 11.499 -3.683 -14.201 1.00 69.62 193 PHE A O 1
ATOM 1478 N N . VAL A 1 194 ? 11.153 -5.257 -12.629 1.00 70.19 194 VAL A N 1
ATOM 1479 C CA . VAL A 1 194 ? 11.825 -6.341 -13.355 1.00 70.19 194 VAL A CA 1
ATOM 1480 C C . VAL A 1 194 ? 10.975 -6.758 -14.550 1.00 70.19 194 VAL A C 1
ATOM 1482 O O . VAL A 1 194 ? 11.449 -6.724 -15.685 1.00 70.19 194 VAL A O 1
ATOM 1485 N N . ASP A 1 195 ? 9.705 -7.087 -14.317 1.00 68.31 195 ASP A N 1
ATOM 1486 C CA . ASP A 1 195 ? 8.753 -7.411 -15.387 1.00 68.31 195 ASP A CA 1
ATOM 1487 C C . ASP A 1 195 ? 8.542 -6.218 -16.337 1.00 68.31 195 ASP A C 1
ATOM 1489 O O . ASP A 1 195 ? 8.519 -6.385 -17.557 1.00 68.31 195 ASP A O 1
ATOM 1493 N N . GLY A 1 196 ? 8.477 -4.996 -15.799 1.00 66.00 196 GLY A N 1
ATOM 1494 C CA . GLY A 1 196 ? 8.393 -3.773 -16.599 1.00 66.00 196 GLY A CA 1
ATOM 1495 C C . GLY A 1 196 ? 9.570 -3.603 -17.566 1.00 66.00 196 GLY A C 1
ATOM 1496 O O . GLY A 1 196 ? 9.354 -3.287 -18.735 1.00 66.00 196 GLY A O 1
ATOM 1497 N N . GLY A 1 197 ? 10.799 -3.863 -17.110 1.00 65.25 197 GLY A N 1
ATOM 1498 C CA . GLY A 1 197 ? 12.000 -3.802 -17.946 1.00 65.25 197 GLY A CA 1
ATOM 1499 C C . GLY A 1 197 ? 11.993 -4.826 -19.084 1.00 65.25 197 GLY A C 1
ATOM 1500 O O . GLY A 1 197 ? 12.310 -4.477 -20.219 1.00 65.25 197 GLY A O 1
ATOM 1501 N N . PHE A 1 198 ? 11.559 -6.063 -18.818 1.00 66.94 198 PHE A N 1
ATOM 1502 C CA . PHE A 1 198 ? 11.462 -7.108 -19.846 1.00 66.94 198 PHE A CA 1
ATOM 1503 C C . PHE A 1 198 ? 10.437 -6.805 -20.943 1.00 66.94 198 PHE A C 1
ATOM 1505 O O . PHE A 1 198 ? 10.597 -7.281 -22.060 1.00 66.94 198 PHE A O 1
ATOM 1512 N N . ARG A 1 199 ? 9.390 -6.026 -20.653 1.00 59.44 199 ARG A N 1
ATOM 1513 C CA . ARG A 1 199 ? 8.377 -5.643 -21.654 1.00 59.44 199 ARG A CA 1
ATOM 1514 C C . ARG A 1 199 ? 8.814 -4.500 -22.570 1.00 59.44 199 ARG A C 1
ATOM 1516 O O . ARG A 1 199 ? 8.142 -4.250 -23.567 1.00 59.44 199 ARG A O 1
ATOM 1523 N N . LEU A 1 200 ? 9.878 -3.786 -22.209 1.00 60.91 200 LEU A N 1
ATOM 1524 C CA . LEU A 1 200 ? 10.407 -2.641 -22.958 1.00 60.91 200 LEU A CA 1
ATOM 1525 C C . LEU A 1 200 ? 11.637 -2.990 -23.814 1.00 60.91 200 LEU A C 1
ATOM 1527 O O . LEU A 1 200 ? 12.050 -2.151 -24.615 1.00 60.91 200 LEU A O 1
ATOM 1531 N N . ALA A 1 201 ? 12.217 -4.180 -23.626 1.00 52.50 201 ALA A N 1
ATOM 1532 C CA . ALA A 1 201 ? 13.355 -4.710 -24.383 1.00 52.50 201 ALA A CA 1
ATOM 1533 C C . ALA A 1 201 ? 12.893 -5.554 -25.579 1.00 52.50 201 ALA A C 1
ATOM 1535 O O . ALA A 1 201 ? 13.574 -5.485 -26.627 1.00 52.50 201 ALA A O 1
#

pLDDT: mean 82.68, std 14.21, range [36.66, 96.62]